Protein AF-A0AAD9YAG1-F1 (afdb_monomer)

Solvent-accessible surface area (backbone atoms only — not comparable to full-atom values): 11903 Å² total; per-residue (Å²): 134,85,84,79,84,87,82,84,80,94,73,81,83,74,78,82,71,72,84,86,71,61,66,68,68,73,43,40,69,54,50,68,68,77,61,94,70,57,70,71,56,52,52,53,50,52,51,53,53,48,44,61,72,63,63,56,81,76,83,70,41,70,54,87,50,92,88,48,88,61,79,72,52,92,73,51,74,68,58,49,50,52,50,50,63,73,32,42,67,51,52,53,50,50,65,58,45,52,61,52,49,54,54,48,56,66,68,66,74,62,54,70,38,56,42,46,73,46,58,50,46,58,50,48,52,54,53,52,52,65,66,67,51,83,73,81,76,48,79,63,56,56,49,52,43,42,72,74,70,46,79,86,75,79,82,75,85,67,93,69,83,81,74,66,55,90,84,38,73,65,36,53,51,54,52,50,52,56,55,55,66,72,62,81,121

Organism: Colletotrichum kahawae (NCBI:txid34407)

Foldseek 3Di:
DDDDDPDDDDDDDPPPDQPPDALCVVCVVLLVPPDPDDLVVLLVSLLVVLCVLLVQDDPPQVDPDPNDPDDRDPQDPVNVVVSCVVCVVSVVVSVVVSVVLSVVCVVVVDRSSCCVVPVSVVVSVVVVVVVPPDDPDDPVNQVVCVVVVHHDDDPPPPVDDDPDDVPDPVVVVVVVVVVVVVPPD

pLDDT: mean 71.92, std 19.22, range [26.75, 95.88]

Mean predicted aligned error: 16.82 Å

Sequence (185 aa):
MLCRSISGLASRHHQWRPRPDRFSKLVAPVLDGHWDVPEDFKLIAARMATFESLSIHHTCCECRGTVCPGEPRDIGDEDIEEFLEEDSRAIEILHELLPEFEAKLAEMSCSFAEFMETYWKDRMVQVLEELNEPQPMTAHNLREIRHLGVNLQVEDNNDDETEPEYGSLEYYMAELDQIMEEVDV

Nearest PDB structures (foldseek):
  3o0g-assembly2_E  TM=3.106E-01  e=8.939E+00  Homo sapiens
  7yj2-assembly1_D  TM=3.124E-01  e=8.939E+00  Homo sapiens

Structure (mmCIF, N/CA/C/O backbone):
data_AF-A0AAD9YAG1-F1
#
_entry.id   AF-A0AAD9YAG1-F1
#
loop_
_atom_site.group_PDB
_atom_site.id
_atom_site.type_symbol
_atom_site.label_atom_id
_atom_site.label_alt_id
_atom_site.label_comp_id
_atom_site.label_asym_id
_atom_site.label_entity_id
_atom_site.label_seq_id
_atom_site.pdbx_PDB_ins_code
_atom_site.Cartn_x
_atom_site.Cartn_y
_atom_site.Cartn_z
_atom_site.occupancy
_atom_site.B_iso_or_equiv
_atom_site.auth_seq_id
_atom_site.auth_comp_id
_atom_site.auth_asym_id
_atom_site.auth_atom_id
_atom_site.pdbx_PDB_model_num
ATOM 1 N N . MET A 1 1 ? 31.282 -11.087 -11.672 1.00 3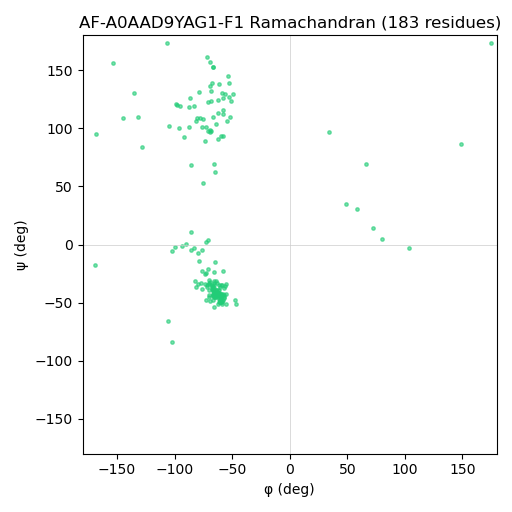3.59 1 MET A N 1
ATOM 2 C CA . MET A 1 1 ? 31.676 -11.316 -10.264 1.00 33.59 1 MET A CA 1
ATOM 3 C C . MET A 1 1 ? 30.451 -11.833 -9.532 1.00 33.59 1 MET A C 1
ATOM 5 O O . MET A 1 1 ? 29.364 -11.361 -9.811 1.00 33.59 1 MET A O 1
ATOM 9 N N . LEU A 1 2 ? 30.629 -12.887 -8.739 1.00 33.44 2 LEU A N 1
ATOM 10 C CA . LEU A 1 2 ? 29.586 -13.784 -8.233 1.00 33.44 2 LEU A CA 1
ATOM 11 C C . LEU A 1 2 ? 28.682 -13.127 -7.172 1.00 33.44 2 LEU A C 1
ATOM 13 O O . LEU A 1 2 ? 29.186 -12.733 -6.121 1.00 33.44 2 LEU A O 1
ATOM 17 N N . CYS A 1 3 ? 27.366 -13.098 -7.411 1.00 26.75 3 CYS A N 1
ATOM 18 C CA . CYS A 1 3 ? 26.362 -12.890 -6.364 1.00 26.75 3 CYS A CA 1
ATOM 19 C C . CYS A 1 3 ? 26.341 -14.109 -5.437 1.00 26.75 3 CYS A C 1
ATOM 21 O O . CYS A 1 3 ? 26.183 -15.248 -5.882 1.00 26.75 3 CYS A O 1
ATOM 23 N N . ARG A 1 4 ? 26.554 -13.873 -4.142 1.00 30.03 4 ARG A N 1
ATOM 24 C CA . ARG A 1 4 ? 26.512 -14.912 -3.114 1.00 30.03 4 ARG A CA 1
ATOM 25 C C . ARG A 1 4 ? 25.064 -15.142 -2.696 1.00 30.03 4 ARG A C 1
ATOM 27 O O . ARG A 1 4 ? 24.418 -14.239 -2.184 1.00 30.03 4 ARG A O 1
ATOM 34 N N . SER A 1 5 ? 24.610 -16.373 -2.903 1.00 31.02 5 SER A N 1
ATOM 35 C CA . SER A 1 5 ? 23.363 -16.922 -2.375 1.00 31.02 5 SER A CA 1
ATOM 36 C C . SER A 1 5 ? 23.365 -16.842 -0.848 1.00 31.02 5 SER A C 1
ATOM 38 O O . SER A 1 5 ? 24.189 -17.494 -0.203 1.00 31.02 5 SER A O 1
ATOM 40 N N . ILE A 1 6 ? 22.455 -16.058 -0.269 1.00 36.41 6 ILE A N 1
ATOM 41 C CA . ILE A 1 6 ? 22.104 -16.173 1.148 1.00 36.41 6 ILE A CA 1
ATOM 42 C C . ILE A 1 6 ? 20.922 -17.133 1.211 1.00 36.41 6 ILE A C 1
ATOM 44 O O . ILE A 1 6 ? 19.769 -16.767 1.022 1.00 36.41 6 ILE A O 1
ATOM 48 N N . SER A 1 7 ? 21.251 -18.404 1.407 1.00 35.00 7 SER A N 1
ATOM 49 C CA . SER A 1 7 ? 20.292 -19.459 1.703 1.00 35.00 7 SER A CA 1
ATOM 50 C C . SER A 1 7 ? 20.229 -19.625 3.214 1.00 35.00 7 SER A C 1
ATOM 52 O O . SER A 1 7 ? 21.232 -19.988 3.827 1.00 35.00 7 SER A O 1
ATOM 54 N N . GLY A 1 8 ? 19.058 -19.402 3.803 1.00 34.22 8 GLY A N 1
ATOM 55 C CA . GLY A 1 8 ? 18.792 -19.844 5.167 1.00 34.22 8 GLY A CA 1
ATOM 56 C C . GLY A 1 8 ? 17.841 -18.942 5.928 1.00 34.22 8 GLY A C 1
ATOM 57 O O . GLY A 1 8 ? 18.299 -18.097 6.680 1.00 34.22 8 GLY A O 1
ATOM 58 N N . LEU A 1 9 ? 16.540 -19.186 5.773 1.00 32.53 9 LEU A N 1
ATOM 59 C CA . LEU A 1 9 ? 15.552 -19.143 6.855 1.00 32.53 9 LEU A CA 1
ATOM 60 C C . LEU A 1 9 ? 14.259 -19.770 6.329 1.00 32.53 9 LEU A C 1
ATOM 62 O O . LEU A 1 9 ? 13.456 -19.150 5.643 1.00 32.53 9 LEU A O 1
ATOM 66 N N . ALA A 1 10 ? 14.106 -21.061 6.613 1.00 40.59 10 ALA A N 1
ATOM 67 C CA . ALA A 1 10 ? 12.832 -21.742 6.500 1.00 40.59 10 ALA A CA 1
ATOM 68 C C . ALA A 1 10 ? 11.999 -21.369 7.731 1.00 40.59 10 ALA A C 1
ATOM 70 O O . ALA A 1 10 ? 12.304 -21.827 8.830 1.00 40.59 10 ALA A O 1
ATOM 71 N N . SER A 1 11 ? 10.958 -20.558 7.546 1.00 33.28 11 SER A N 1
ATOM 72 C CA . SER A 1 11 ? 9.906 -20.365 8.544 1.00 33.28 11 SER A CA 1
ATOM 73 C C . SER A 1 11 ? 8.562 -20.164 7.851 1.00 33.28 11 SER A C 1
ATOM 75 O O . SER A 1 11 ? 8.329 -19.164 7.190 1.00 33.28 11 SER A O 1
ATOM 77 N N . ARG A 1 12 ? 7.725 -21.198 7.993 1.00 33.91 12 ARG A N 1
ATOM 78 C CA . ARG A 1 12 ? 6.253 -21.233 7.950 1.00 33.91 12 ARG A CA 1
ATOM 79 C C . ARG A 1 12 ? 5.587 -20.246 6.982 1.00 33.91 12 ARG A C 1
ATOM 81 O O . ARG A 1 12 ? 5.277 -19.116 7.326 1.00 33.91 12 ARG A O 1
ATOM 88 N N . HIS A 1 13 ? 5.268 -20.760 5.796 1.00 35.81 13 HIS A N 1
ATOM 89 C CA . HIS A 1 13 ? 4.363 -20.137 4.837 1.00 35.81 13 HIS A CA 1
ATOM 90 C C . HIS A 1 13 ? 2.971 -19.905 5.453 1.00 35.81 13 HIS A C 1
ATOM 92 O O . HIS A 1 13 ? 2.099 -20.769 5.358 1.00 35.81 13 HIS A O 1
ATOM 98 N N . HIS A 1 14 ? 2.725 -18.719 6.010 1.00 36.12 14 HIS A N 1
ATOM 99 C CA . HIS A 1 14 ? 1.405 -18.123 5.861 1.00 36.12 14 HIS A CA 1
ATOM 100 C C . HIS A 1 14 ? 1.268 -17.799 4.378 1.00 36.12 14 HIS A C 1
ATOM 102 O O . HIS A 1 14 ? 2.011 -16.997 3.818 1.00 36.12 14 HIS A O 1
ATOM 108 N N . GLN A 1 15 ? 0.398 -18.549 3.705 1.00 39.22 15 GLN A N 1
ATOM 109 C CA . GLN A 1 15 ? 0.086 -18.356 2.301 1.00 39.22 15 GLN A CA 1
ATOM 110 C C . GLN A 1 15 ? -0.520 -16.959 2.150 1.00 39.22 15 GLN A C 1
ATOM 112 O O . GLN A 1 15 ? -1.731 -16.800 2.286 1.00 39.22 15 GLN A O 1
ATOM 117 N N . TRP A 1 16 ? 0.323 -15.955 1.892 1.00 39.56 16 TRP A N 1
ATOM 118 C CA . TRP A 1 16 ? -0.120 -14.650 1.431 1.00 39.56 16 TRP A CA 1
ATOM 119 C C . TRP A 1 16 ? -0.974 -14.897 0.190 1.00 39.56 16 TRP A C 1
ATOM 121 O O . TRP A 1 16 ? -0.481 -15.328 -0.857 1.00 39.56 16 TRP A O 1
ATOM 131 N N . ARG A 1 17 ? -2.288 -14.742 0.348 1.00 39.28 17 ARG A N 1
ATOM 132 C CA . ARG A 1 17 ? -3.222 -14.704 -0.765 1.00 39.28 17 ARG A CA 1
ATOM 133 C C . ARG A 1 17 ? -3.433 -13.225 -1.054 1.00 39.28 17 ARG A C 1
ATOM 135 O O . ARG A 1 17 ? -4.207 -12.606 -0.324 1.00 39.28 17 ARG A O 1
ATOM 142 N N . PRO A 1 18 ? -2.778 -12.647 -2.081 1.00 45.25 18 PRO A N 1
ATOM 143 C CA . PRO A 1 18 ? -3.244 -11.362 -2.581 1.00 45.25 18 PRO A CA 1
ATOM 144 C C . PRO A 1 18 ? -4.726 -11.534 -2.882 1.00 45.25 18 PRO A C 1
ATOM 146 O O . PRO A 1 18 ? -5.097 -12.588 -3.409 1.00 45.25 18 PRO A O 1
ATOM 149 N N . ARG A 1 19 ? -5.575 -10.546 -2.567 1.00 41.25 19 ARG A N 1
ATOM 150 C CA . ARG A 1 19 ? -6.935 -10.540 -3.118 1.00 41.25 19 ARG A CA 1
ATOM 151 C C . ARG A 1 19 ? -6.794 -10.698 -4.637 1.00 41.25 19 ARG A C 1
ATOM 153 O O . ARG A 1 19 ? -6.277 -9.791 -5.293 1.00 41.25 19 ARG A O 1
ATOM 160 N N . PRO A 1 20 ? -7.171 -11.851 -5.210 1.00 44.03 20 PRO A N 1
ATOM 161 C CA . PRO A 1 20 ? -6.877 -12.111 -6.597 1.00 44.03 20 PRO A CA 1
ATOM 162 C C . PRO A 1 20 ? -8.034 -11.526 -7.390 1.00 44.03 20 PRO A C 1
ATOM 164 O O . PRO A 1 20 ? -9.083 -12.153 -7.439 1.00 44.03 20 PRO A O 1
ATOM 167 N N . ASP A 1 21 ? -7.869 -10.338 -7.982 1.00 51.69 21 ASP A N 1
ATOM 168 C CA . ASP A 1 21 ? -8.461 -10.139 -9.316 1.00 51.69 21 ASP A CA 1
ATOM 169 C C . ASP A 1 21 ? -8.065 -8.873 -10.090 1.00 51.69 21 ASP A C 1
ATOM 171 O O . ASP A 1 21 ? -8.300 -8.834 -11.297 1.00 51.69 21 ASP A O 1
ATOM 175 N N . ARG A 1 22 ? -7.502 -7.826 -9.464 1.00 49.59 22 ARG A N 1
ATOM 176 C CA . ARG A 1 22 ? -7.388 -6.509 -10.133 1.00 49.59 22 ARG A CA 1
ATOM 177 C C . ARG A 1 22 ? -5.969 -6.166 -10.585 1.00 49.59 22 ARG A C 1
ATOM 179 O O . ARG A 1 22 ? -5.708 -6.202 -11.787 1.00 49.59 22 ARG A O 1
ATOM 186 N N . PHE A 1 23 ? -5.029 -5.970 -9.662 1.00 48.72 23 PHE A N 1
ATOM 187 C CA . PHE A 1 23 ? -3.629 -5.701 -10.006 1.00 48.72 23 PHE A CA 1
ATOM 188 C C . PHE A 1 23 ? -2.949 -6.850 -10.766 1.00 48.72 23 PHE A C 1
ATOM 190 O O . PHE A 1 23 ? -2.294 -6.624 -11.782 1.00 48.72 23 PHE A O 1
ATOM 197 N N . SER A 1 24 ? -3.174 -8.100 -10.339 1.00 50.28 24 SER A N 1
ATOM 198 C CA . SER A 1 24 ? -2.564 -9.295 -10.949 1.00 50.28 24 SER A CA 1
ATOM 199 C C . SER A 1 24 ? -2.830 -9.399 -12.456 1.00 50.28 24 SER A C 1
ATOM 201 O O . SER A 1 24 ? -1.941 -9.809 -13.192 1.00 50.28 24 SER A O 1
ATOM 203 N N . LYS A 1 25 ? -3.999 -8.959 -12.945 1.00 50.75 25 LYS A N 1
ATOM 204 C CA . LYS A 1 25 ? -4.306 -8.932 -14.386 1.00 50.75 25 LYS A CA 1
ATOM 205 C C . LYS A 1 25 ? -3.628 -7.776 -15.122 1.00 50.7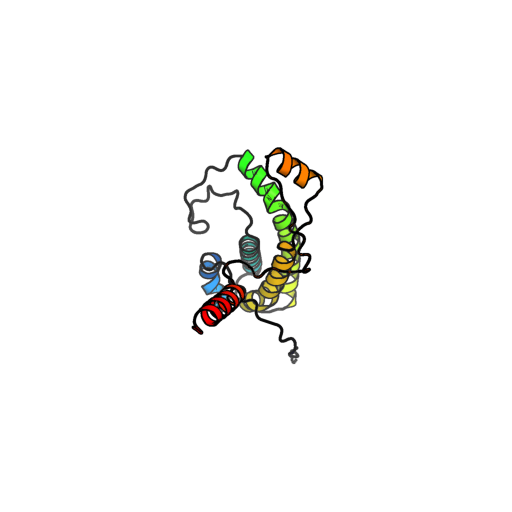5 25 LYS A C 1
ATOM 207 O O . LYS A 1 25 ? -3.284 -7.926 -16.291 1.00 50.75 25 LYS A O 1
ATOM 212 N N . LEU A 1 26 ? -3.459 -6.634 -14.458 1.00 50.72 26 LEU A N 1
ATOM 213 C CA . LEU A 1 26 ? -2.938 -5.407 -15.061 1.00 50.72 26 LEU A CA 1
ATOM 214 C C . LEU A 1 26 ? -1.410 -5.431 -15.184 1.00 50.72 26 LEU A C 1
ATOM 216 O O . LEU A 1 26 ? -0.869 -4.941 -16.173 1.00 50.72 26 LEU A O 1
ATOM 220 N N . VAL A 1 27 ? -0.724 -6.059 -14.224 1.00 55.59 27 VAL A N 1
ATOM 221 C CA . VAL A 1 27 ? 0.735 -6.218 -14.262 1.00 55.59 27 VAL A CA 1
ATOM 222 C C . VAL A 1 27 ? 1.210 -7.600 -14.694 1.00 55.59 27 VAL A C 1
ATOM 224 O O . VAL A 1 27 ? 2.405 -7.744 -14.910 1.00 55.59 27 VAL A O 1
ATOM 227 N N . ALA A 1 28 ? 0.339 -8.597 -14.896 1.00 58.28 28 ALA A N 1
ATOM 228 C CA . ALA A 1 28 ? 0.752 -9.916 -15.404 1.00 58.28 28 ALA A CA 1
ATOM 229 C C . ALA A 1 28 ? 1.684 -9.833 -16.635 1.00 58.28 28 ALA A C 1
ATOM 231 O O . ALA A 1 28 ? 2.772 -10.398 -16.577 1.00 58.28 28 ALA A O 1
ATOM 232 N N . PRO A 1 29 ? 1.384 -9.035 -17.682 1.00 55.78 29 PRO A N 1
ATOM 233 C CA . PRO A 1 29 ? 2.280 -8.911 -18.838 1.00 55.78 29 PRO A CA 1
ATOM 234 C C . PRO A 1 29 ? 3.631 -8.243 -18.523 1.00 55.78 29 PRO A C 1
ATOM 236 O O . PRO A 1 29 ? 4.603 -8.425 -19.254 1.00 55.78 29 PRO A O 1
ATOM 239 N N . VAL A 1 30 ? 3.682 -7.434 -17.460 1.00 55.81 30 VAL A N 1
ATOM 240 C CA . VAL A 1 30 ? 4.891 -6.765 -16.958 1.00 55.81 30 VAL A CA 1
ATOM 241 C C . VAL A 1 30 ? 5.723 -7.725 -16.097 1.00 55.81 30 VAL A C 1
ATOM 243 O O . VAL A 1 30 ? 6.952 -7.710 -16.167 1.00 55.81 30 VAL A O 1
ATOM 246 N N . LEU A 1 31 ? 5.062 -8.586 -15.321 1.00 57.06 31 LEU A N 1
ATOM 247 C CA . LEU A 1 31 ? 5.684 -9.627 -14.503 1.00 57.06 31 LEU A CA 1
ATOM 248 C C . LEU A 1 31 ? 6.209 -10.800 -15.350 1.00 57.06 31 LEU A C 1
ATOM 250 O O . LEU A 1 31 ? 7.194 -11.425 -14.971 1.00 57.06 31 LEU A O 1
ATOM 254 N N . ASP A 1 32 ? 5.638 -11.030 -16.537 1.00 58.97 32 ASP A N 1
ATOM 255 C CA . ASP A 1 32 ? 6.085 -12.048 -17.503 1.00 58.97 32 ASP A CA 1
ATOM 256 C C . ASP A 1 32 ? 7.428 -11.705 -18.200 1.00 58.97 32 ASP A C 1
ATOM 258 O O . ASP A 1 32 ? 7.893 -12.436 -19.077 1.00 58.97 32 ASP A O 1
ATOM 262 N N . GLY A 1 33 ? 8.085 -10.602 -17.813 1.00 55.03 33 GLY A N 1
ATOM 263 C CA . GLY A 1 33 ? 9.493 -10.328 -18.133 1.00 55.03 33 GLY A CA 1
ATOM 264 C C . GLY A 1 33 ? 9.789 -9.950 -19.588 1.00 55.03 33 GLY A C 1
ATOM 265 O O . GLY A 1 33 ? 10.948 -9.971 -19.998 1.00 55.03 33 GLY A O 1
ATOM 266 N N . HIS A 1 34 ? 8.772 -9.614 -20.389 1.00 55.00 34 HIS A N 1
ATOM 267 C CA . HIS A 1 34 ? 8.943 -9.399 -21.832 1.00 55.00 34 HIS A CA 1
ATOM 268 C C . HIS A 1 34 ? 9.188 -7.940 -22.255 1.00 55.00 34 HIS A C 1
ATOM 270 O O . HIS A 1 34 ? 9.386 -7.677 -23.440 1.00 55.00 34 HIS A O 1
ATOM 276 N N . TRP A 1 35 ? 9.198 -6.989 -21.315 1.00 54.59 35 TRP A N 1
ATOM 277 C CA . TRP A 1 35 ? 9.351 -5.564 -21.618 1.00 54.59 35 TRP A CA 1
ATOM 278 C C . TRP A 1 35 ? 10.348 -4.884 -20.679 1.00 54.59 35 TRP A C 1
ATOM 280 O O . TRP A 1 35 ? 10.218 -4.970 -19.459 1.00 54.59 35 TRP A O 1
ATOM 290 N N . ASP A 1 36 ? 11.301 -4.147 -21.257 1.00 65.00 36 ASP A N 1
ATOM 291 C CA . ASP A 1 36 ? 12.047 -3.117 -20.533 1.00 65.00 36 ASP A CA 1
ATOM 292 C C . ASP A 1 36 ? 11.088 -1.964 -20.231 1.00 65.00 36 ASP A C 1
ATOM 294 O O . ASP A 1 36 ? 10.775 -1.120 -21.073 1.00 65.00 36 ASP A O 1
ATOM 298 N N . VAL A 1 37 ? 10.553 -1.985 -19.018 1.00 67.69 37 VAL A N 1
ATOM 299 C CA . VAL A 1 37 ? 9.617 -0.983 -18.524 1.00 67.69 37 VAL A CA 1
ATOM 300 C C . VAL A 1 37 ? 10.392 0.273 -18.098 1.00 67.69 37 VAL A C 1
ATOM 302 O O . VAL A 1 37 ? 11.358 0.136 -17.339 1.00 67.69 37 VAL A O 1
ATOM 305 N N . PRO A 1 38 ? 9.991 1.488 -18.531 1.00 80.19 38 PRO A N 1
ATOM 306 C CA . PRO A 1 38 ? 10.596 2.735 -18.060 1.00 80.19 38 PRO A CA 1
ATOM 307 C C . PRO A 1 38 ? 10.590 2.839 -16.529 1.00 80.19 38 PRO A C 1
ATOM 309 O O . PRO A 1 38 ? 9.632 2.403 -15.891 1.00 80.19 38 PRO A O 1
ATOM 312 N N . GLU A 1 39 ? 11.625 3.436 -15.933 1.00 78.44 39 GLU A N 1
ATOM 313 C CA . GLU A 1 39 ? 11.750 3.555 -14.468 1.00 78.44 39 GLU A CA 1
ATOM 314 C C . GLU A 1 39 ? 10.533 4.233 -13.824 1.00 78.44 39 GLU A C 1
ATOM 316 O O . GLU A 1 39 ? 9.979 3.700 -12.862 1.00 78.44 39 GLU A O 1
ATOM 321 N N . ASP A 1 40 ? 10.027 5.309 -14.431 1.00 80.94 40 ASP A N 1
ATOM 322 C CA . ASP A 1 40 ? 8.816 6.001 -13.970 1.00 80.94 40 ASP A CA 1
ATOM 323 C C . ASP A 1 40 ? 7.603 5.065 -13.899 1.00 80.94 40 ASP A C 1
ATOM 325 O O . ASP A 1 40 ? 6.797 5.130 -12.971 1.00 80.94 40 ASP A O 1
ATOM 329 N N . PHE A 1 41 ? 7.477 4.141 -14.855 1.00 83.12 41 PHE A N 1
ATOM 330 C CA . PHE A 1 41 ? 6.378 3.182 -14.859 1.00 83.12 41 PHE A CA 1
ATOM 331 C C . PHE A 1 41 ? 6.546 2.128 -13.760 1.00 83.12 41 PHE A C 1
ATOM 333 O O . PHE A 1 41 ? 5.550 1.722 -13.164 1.00 83.12 41 PHE A O 1
ATOM 340 N N . LYS A 1 42 ? 7.779 1.711 -13.440 1.00 84.25 42 LYS A N 1
ATOM 341 C CA . LYS A 1 42 ? 8.044 0.791 -12.318 1.00 84.25 42 LYS A CA 1
ATOM 342 C C . LYS A 1 42 ? 7.577 1.398 -10.995 1.00 84.25 42 LYS A C 1
ATOM 344 O O . LYS A 1 42 ? 6.900 0.726 -10.223 1.00 84.25 42 LYS A O 1
ATOM 349 N N . LEU A 1 43 ? 7.876 2.678 -10.766 1.00 86.31 43 LEU A N 1
ATOM 350 C CA . LEU A 1 43 ? 7.445 3.392 -9.562 1.00 86.31 43 LEU A CA 1
ATOM 351 C C . LEU A 1 43 ? 5.928 3.569 -9.507 1.00 86.31 43 LEU A C 1
ATOM 353 O O . LEU A 1 43 ? 5.322 3.325 -8.466 1.00 86.31 43 LEU A O 1
ATOM 357 N N . ILE A 1 44 ? 5.297 3.930 -10.629 1.00 86.31 44 ILE A N 1
ATOM 358 C CA . ILE A 1 44 ? 3.832 4.016 -10.715 1.00 86.31 44 ILE A CA 1
ATOM 359 C C . ILE A 1 44 ? 3.197 2.655 -10.404 1.00 86.31 44 ILE A C 1
ATOM 361 O O . ILE A 1 44 ? 2.257 2.582 -9.615 1.00 86.31 44 ILE A O 1
ATOM 365 N N . ALA A 1 45 ? 3.724 1.572 -10.976 1.00 84.50 45 ALA A N 1
ATOM 366 C CA . ALA A 1 45 ? 3.216 0.227 -10.745 1.00 84.50 45 ALA A CA 1
ATOM 367 C C . ALA A 1 45 ? 3.399 -0.214 -9.285 1.00 84.50 45 ALA A C 1
ATOM 369 O O . ALA A 1 45 ? 2.446 -0.712 -8.691 1.00 84.50 45 ALA A O 1
ATOM 370 N N . ALA A 1 46 ? 4.570 0.019 -8.682 1.00 88.81 46 ALA A N 1
ATOM 371 C CA . ALA A 1 46 ? 4.815 -0.271 -7.268 1.00 88.81 46 ALA A CA 1
ATOM 372 C C . ALA A 1 46 ? 3.883 0.537 -6.353 1.00 88.81 46 ALA A C 1
ATOM 374 O O . ALA A 1 46 ? 3.315 -0.011 -5.408 1.00 88.81 46 ALA A O 1
ATOM 375 N N . ARG A 1 47 ? 3.656 1.819 -6.661 1.00 90.94 47 ARG A N 1
ATOM 376 C CA . ARG A 1 47 ? 2.725 2.678 -5.919 1.00 90.94 47 ARG A CA 1
ATOM 377 C C . ARG A 1 47 ? 1.302 2.143 -5.954 1.00 90.94 47 ARG A C 1
ATOM 379 O O . ARG A 1 47 ? 0.684 2.024 -4.903 1.00 90.94 47 ARG A O 1
ATOM 386 N N . MET A 1 48 ? 0.810 1.785 -7.138 1.00 85.38 48 MET A N 1
ATOM 387 C CA . MET A 1 48 ? -0.527 1.210 -7.296 1.00 85.38 48 MET A CA 1
ATOM 388 C C . MET A 1 48 ? -0.652 -0.137 -6.576 1.00 85.38 48 MET A C 1
ATOM 390 O O . MET A 1 48 ? -1.616 -0.343 -5.847 1.00 85.38 48 MET A O 1
ATOM 394 N N . ALA A 1 49 ? 0.349 -1.016 -6.704 1.00 87.62 49 ALA A N 1
ATOM 395 C CA . ALA A 1 49 ? 0.378 -2.302 -6.003 1.00 87.62 49 ALA A CA 1
ATOM 396 C C . ALA A 1 49 ? 0.270 -2.123 -4.486 1.00 87.62 49 ALA A C 1
ATOM 398 O O . ALA A 1 49 ? -0.477 -2.830 -3.812 1.00 87.62 49 ALA A O 1
ATOM 399 N N . THR A 1 50 ? 1.040 -1.172 -3.956 1.00 91.38 50 THR A N 1
ATOM 400 C CA . THR A 1 50 ? 1.141 -0.897 -2.520 1.00 91.38 50 THR A CA 1
ATOM 401 C C . THR A 1 50 ? -0.152 -0.287 -2.002 1.00 91.38 50 THR A C 1
ATOM 403 O O . THR A 1 50 ? -0.677 -0.756 -1.000 1.00 91.38 50 THR A O 1
ATOM 406 N N . PHE A 1 51 ? -0.710 0.684 -2.730 1.00 89.81 51 PHE A N 1
ATOM 407 C CA . PHE A 1 51 ? -2.005 1.288 -2.428 1.00 89.81 51 PHE A CA 1
ATOM 408 C C . PHE A 1 51 ? -3.116 0.232 -2.335 1.00 89.81 51 PHE A C 1
ATOM 410 O O . PHE A 1 51 ? -3.818 0.161 -1.330 1.00 89.81 51 PHE A O 1
ATOM 417 N N . GLU A 1 52 ? -3.230 -0.636 -3.347 1.00 86.06 52 GLU A N 1
ATOM 418 C CA . GLU A 1 52 ? -4.220 -1.721 -3.347 1.00 86.06 52 GLU A CA 1
ATOM 419 C C . GLU A 1 52 ? -3.983 -2.715 -2.202 1.00 86.06 52 GLU A C 1
ATOM 421 O O . GLU A 1 52 ? -4.934 -3.188 -1.582 1.00 86.06 52 GLU A O 1
ATOM 426 N N . SER A 1 53 ? -2.722 -3.031 -1.901 1.00 89.00 53 SER A N 1
ATOM 427 C CA . SER A 1 53 ? -2.379 -3.996 -0.848 1.00 89.00 53 SER A CA 1
ATOM 428 C C . SER A 1 53 ? -2.679 -3.467 0.553 1.00 89.00 53 SER A C 1
ATOM 430 O O . SER A 1 53 ? -3.094 -4.240 1.412 1.00 89.00 53 SER A O 1
ATOM 432 N N . LEU A 1 54 ? -2.523 -2.159 0.766 1.00 90.94 54 LEU A N 1
ATOM 433 C CA . LEU A 1 54 ? -2.899 -1.469 2.001 1.00 90.94 54 LEU A CA 1
ATOM 434 C C . LEU A 1 54 ? -4.417 -1.253 2.129 1.00 90.94 54 LEU A C 1
ATOM 436 O O . LEU A 1 54 ? -4.871 -0.810 3.175 1.00 90.94 54 LEU A O 1
ATOM 440 N N . SER A 1 55 ? -5.202 -1.608 1.103 1.00 88.38 55 SER A N 1
ATOM 441 C CA . SER A 1 55 ? -6.668 -1.478 1.075 1.00 88.38 55 SER A CA 1
ATOM 442 C C . SER A 1 55 ? -7.193 -0.049 1.283 1.00 88.38 55 SER A C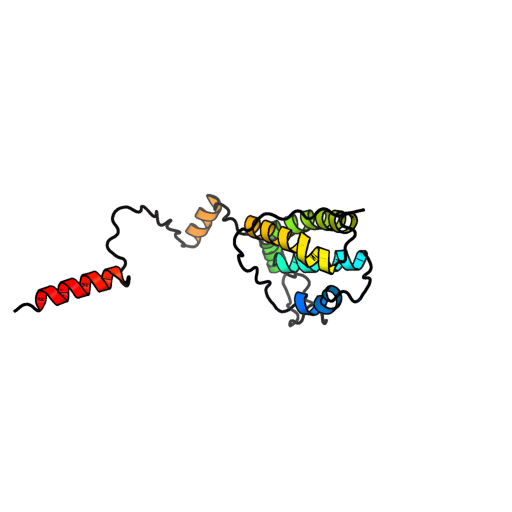 1
ATOM 444 O O . SER A 1 55 ? -8.302 0.115 1.776 1.00 88.38 55 SER A O 1
ATOM 446 N N . ILE A 1 56 ? -6.426 0.962 0.861 1.00 88.81 56 ILE A N 1
ATOM 447 C CA . ILE A 1 56 ? -6.820 2.377 0.947 1.00 88.81 56 ILE A CA 1
ATOM 448 C C . ILE A 1 56 ? -8.004 2.647 0.003 1.00 88.81 56 ILE A C 1
ATOM 450 O O . ILE A 1 56 ? -8.038 2.171 -1.140 1.00 88.81 56 ILE A O 1
ATOM 454 N N . HIS A 1 57 ? -8.975 3.431 0.460 1.00 85.50 57 HIS A N 1
ATOM 455 C CA . HIS A 1 57 ? -10.155 3.804 -0.300 1.00 85.50 57 HIS A CA 1
ATOM 456 C C . HIS A 1 57 ? -9.814 4.751 -1.454 1.00 85.50 57 HIS A C 1
ATOM 458 O O . HIS A 1 57 ? -9.082 5.735 -1.336 1.00 85.50 57 HIS A O 1
ATOM 464 N N . HIS A 1 58 ? -10.413 4.484 -2.614 1.00 79.44 58 HIS A N 1
ATOM 465 C CA . HIS A 1 58 ? -10.380 5.422 -3.729 1.00 79.44 58 HIS A CA 1
ATOM 466 C C . HIS A 1 58 ? -11.447 6.500 -3.539 1.00 79.44 58 HIS A C 1
ATOM 468 O O . HIS A 1 58 ? -12.624 6.261 -3.805 1.00 79.44 58 HIS A O 1
ATOM 474 N N . THR A 1 59 ? -11.021 7.711 -3.193 1.00 74.00 59 THR A N 1
ATOM 475 C CA . THR A 1 59 ? -11.891 8.899 -3.130 1.00 74.00 59 THR A CA 1
ATOM 476 C C . THR A 1 59 ? -12.178 9.500 -4.513 1.00 74.00 59 THR A C 1
ATOM 478 O O . THR A 1 59 ? -13.100 10.285 -4.683 1.00 74.00 59 THR A O 1
ATOM 481 N N . CYS A 1 60 ? -11.423 9.105 -5.545 1.00 67.38 60 CYS A N 1
ATOM 482 C CA . CYS A 1 60 ? -11.496 9.665 -6.898 1.00 67.38 60 CYS A CA 1
ATOM 483 C C . CYS A 1 60 ? -12.562 9.039 -7.820 1.00 67.38 60 CYS A C 1
ATOM 485 O O . CYS A 1 60 ? -12.521 9.268 -9.032 1.00 67.38 60 CYS A O 1
ATOM 487 N N . CYS A 1 61 ? -13.487 8.218 -7.311 1.00 57.91 61 CYS A N 1
ATOM 488 C CA . CYS A 1 61 ? -14.364 7.374 -8.136 1.00 57.91 61 CYS A CA 1
ATOM 489 C C . CYS A 1 61 ? -15.529 8.102 -8.852 1.00 57.91 61 CYS A C 1
ATOM 491 O O . CYS A 1 61 ? -16.656 7.615 -8.869 1.00 57.91 61 CYS A O 1
ATOM 493 N N . GLU A 1 62 ? -15.208 9.163 -9.599 1.00 51.62 62 GLU A N 1
ATOM 494 C CA . GLU A 1 62 ? -15.846 9.503 -10.883 1.00 51.62 62 GLU A CA 1
ATOM 495 C C . GLU A 1 62 ? -15.119 8.863 -12.093 1.00 51.62 62 GLU A C 1
ATOM 497 O O . GLU A 1 62 ? -15.499 9.083 -13.247 1.00 51.62 62 GLU A O 1
ATOM 502 N N . CYS A 1 63 ? -14.045 8.087 -11.879 1.00 46.03 63 CYS A N 1
ATOM 503 C CA . CYS A 1 63 ? -13.204 7.548 -12.954 1.00 46.03 63 CYS A CA 1
ATOM 504 C C . CYS A 1 63 ? -13.968 6.647 -13.950 1.00 46.03 63 CYS A C 1
ATOM 506 O O . CYS A 1 63 ? -14.041 5.430 -13.797 1.00 46.03 63 CYS A O 1
ATOM 508 N N . ARG A 1 64 ? -14.453 7.226 -15.057 1.00 43.38 64 ARG A N 1
ATOM 509 C CA . ARG A 1 64 ? -14.861 6.487 -16.263 1.00 43.38 64 ARG A CA 1
ATOM 510 C C . ARG A 1 64 ? -13.622 5.888 -16.935 1.00 43.38 64 ARG A C 1
ATOM 512 O O . ARG A 1 64 ? -12.948 6.573 -17.700 1.00 43.38 64 ARG A O 1
ATOM 519 N N . GLY A 1 65 ? -13.321 4.613 -16.697 1.00 47.44 65 GLY A N 1
ATOM 520 C CA . GLY A 1 65 ? -12.228 3.945 -17.408 1.00 47.44 65 GLY A CA 1
ATOM 521 C C . GLY A 1 65 ? -11.912 2.528 -16.939 1.00 47.44 65 GLY A C 1
ATOM 522 O O . GLY A 1 65 ? -12.432 2.044 -15.942 1.00 47.44 65 GLY A O 1
ATOM 523 N N . THR A 1 66 ? -11.014 1.867 -17.672 1.00 49.75 66 THR A N 1
ATOM 524 C CA . THR A 1 66 ? -10.562 0.479 -17.452 1.00 49.75 66 THR A CA 1
ATOM 525 C C . THR A 1 66 ? -9.808 0.250 -16.139 1.00 49.75 66 THR A C 1
ATOM 527 O O . THR A 1 66 ? -9.628 -0.901 -15.754 1.00 49.75 66 THR A O 1
ATOM 530 N N . VAL A 1 67 ? -9.361 1.317 -15.468 1.00 50.72 67 VAL A N 1
ATOM 531 C CA . VAL A 1 67 ? -8.562 1.255 -14.229 1.00 50.72 67 VAL A CA 1
ATOM 532 C C . VAL A 1 67 ? -9.446 1.047 -12.992 1.00 50.72 67 VAL A C 1
ATOM 534 O O . VAL A 1 67 ? -9.045 0.341 -12.074 1.00 50.72 67 VAL A O 1
ATOM 537 N N . CYS A 1 68 ? -10.683 1.554 -13.010 1.00 52.59 68 CYS A N 1
ATOM 538 C CA . CYS A 1 68 ? -11.660 1.374 -11.935 1.00 52.59 68 CYS A CA 1
ATOM 539 C C . CYS A 1 68 ? -12.986 0.862 -12.521 1.00 52.59 68 CYS A C 1
ATOM 541 O O . CYS A 1 68 ? -13.879 1.659 -12.802 1.00 52.59 68 CYS A O 1
ATOM 543 N N . PRO A 1 69 ? -13.146 -0.457 -12.747 1.00 47.28 69 PRO A N 1
ATOM 544 C CA . PRO A 1 69 ? -14.418 -1.012 -13.193 1.00 47.28 69 PRO A CA 1
ATOM 545 C C . PRO A 1 69 ? -15.408 -1.011 -12.017 1.00 47.28 69 PRO A C 1
ATOM 547 O O . PRO A 1 69 ? -15.484 -1.962 -11.237 1.00 47.28 69 PRO A O 1
ATOM 550 N N . GLY A 1 70 ? -16.139 0.090 -11.872 1.00 52.09 70 GLY A N 1
ATOM 551 C CA . GLY A 1 70 ? -17.233 0.281 -10.924 1.00 52.09 70 GLY A CA 1
ATOM 552 C C . GLY A 1 70 ? -18.210 1.328 -11.454 1.00 52.09 70 GLY A C 1
ATOM 553 O O . GLY A 1 70 ? -17.844 2.147 -12.299 1.00 52.09 70 GLY A O 1
ATOM 554 N N . GLU A 1 71 ? -19.464 1.282 -11.002 1.00 55.69 71 GLU A N 1
ATOM 555 C CA . GLU A 1 71 ? -20.379 2.397 -11.250 1.00 55.69 71 GLU A CA 1
ATOM 556 C C . GLU A 1 71 ? -19.809 3.656 -10.578 1.00 55.69 71 GLU A C 1
ATOM 558 O O . GLU A 1 71 ? -19.284 3.540 -9.465 1.00 55.69 71 GLU A O 1
ATOM 563 N N . PRO A 1 72 ? -19.867 4.830 -11.237 1.00 57.28 72 PRO A N 1
ATOM 564 C CA . PRO A 1 72 ? -19.475 6.086 -10.613 1.00 57.28 72 PRO A CA 1
ATOM 565 C C . PRO A 1 72 ? -20.194 6.217 -9.273 1.00 57.28 72 PRO A C 1
ATOM 567 O O . PRO A 1 72 ? -21.423 6.122 -9.226 1.00 57.28 72 PRO A O 1
ATOM 570 N N . ARG A 1 73 ? -19.429 6.382 -8.196 1.00 60.78 73 ARG A N 1
ATOM 571 C CA . ARG A 1 73 ? -19.994 6.678 -6.885 1.00 60.78 73 ARG A CA 1
ATOM 572 C C . ARG A 1 73 ? -19.873 8.175 -6.696 1.00 60.78 73 ARG A C 1
ATOM 574 O O . ARG A 1 73 ? -18.771 8.708 -6.753 1.00 60.78 73 ARG A O 1
ATOM 581 N N . ASP A 1 74 ? -21.010 8.824 -6.506 1.00 69.38 74 ASP A N 1
ATOM 582 C CA . ASP A 1 74 ? -21.035 10.161 -5.931 1.00 69.38 74 ASP A CA 1
ATOM 583 C C . ASP A 1 74 ? -20.701 9.981 -4.446 1.00 69.38 74 ASP A C 1
ATOM 585 O O . ASP A 1 74 ? -21.510 9.433 -3.697 1.00 69.38 74 ASP A O 1
ATOM 589 N N . ILE A 1 75 ? -19.451 10.263 -4.077 1.00 69.94 75 ILE A N 1
ATOM 590 C CA . ILE A 1 75 ? -18.966 10.185 -2.695 1.00 69.94 75 ILE A CA 1
ATOM 591 C C . ILE A 1 75 ? -19.024 11.611 -2.154 1.00 69.94 75 ILE A C 1
ATOM 593 O O . ILE A 1 75 ? -18.397 12.502 -2.730 1.00 69.94 75 ILE A O 1
ATOM 597 N N . GLY A 1 76 ? -19.802 11.833 -1.093 1.00 78.06 76 GLY A N 1
ATOM 598 C CA . GLY A 1 76 ? -19.928 13.155 -0.485 1.00 78.06 76 GLY A CA 1
ATOM 599 C C . GLY A 1 76 ? -18.663 13.565 0.270 1.00 78.06 76 GLY A C 1
ATOM 600 O O . GLY A 1 76 ? -17.858 12.721 0.654 1.00 78.06 76 GLY A O 1
ATOM 601 N N . ASP A 1 77 ? -18.507 14.865 0.527 1.00 80.75 77 ASP A N 1
ATOM 602 C CA . ASP A 1 77 ? -17.347 15.396 1.259 1.00 80.75 77 ASP A CA 1
ATOM 603 C C . ASP A 1 77 ? -17.210 14.788 2.674 1.00 80.75 77 ASP A C 1
ATOM 605 O O . ASP A 1 77 ? -16.093 14.541 3.120 1.00 80.75 77 ASP A O 1
ATOM 609 N N . GLU A 1 78 ? -18.330 14.497 3.352 1.00 81.00 78 GLU A N 1
ATOM 610 C CA . GLU A 1 78 ? -18.348 13.851 4.680 1.00 81.00 78 GLU A CA 1
ATOM 611 C C . GLU A 1 78 ? -17.823 12.403 4.622 1.00 81.00 78 GLU A C 1
ATOM 613 O O . GLU A 1 78 ? -16.983 12.025 5.434 1.00 81.00 78 GLU A O 1
ATOM 618 N N . ASP A 1 79 ? -18.234 11.618 3.618 1.00 81.38 79 ASP A N 1
ATOM 619 C CA . ASP A 1 79 ? -17.745 10.243 3.423 1.00 81.38 79 ASP A CA 1
ATOM 620 C C . ASP A 1 79 ? -16.241 10.229 3.080 1.00 81.38 79 ASP A C 1
ATOM 622 O O . ASP A 1 79 ? -15.504 9.324 3.467 1.00 81.38 79 ASP A O 1
ATOM 626 N N . ILE A 1 80 ? -15.764 11.238 2.336 1.00 83.19 80 ILE A N 1
ATOM 627 C CA . ILE A 1 80 ? -14.335 11.395 2.029 1.00 83.19 80 ILE A CA 1
ATOM 628 C C . ILE A 1 80 ? -13.540 11.662 3.308 1.00 83.19 80 ILE A C 1
ATOM 630 O O . ILE A 1 80 ? -12.459 11.096 3.464 1.00 83.19 80 ILE A O 1
ATOM 634 N N . GLU A 1 81 ? -14.038 12.524 4.196 1.00 85.56 81 GLU A N 1
ATOM 635 C CA . GLU A 1 81 ? -13.382 12.817 5.473 1.00 85.56 81 GLU A CA 1
ATOM 636 C C . GLU A 1 81 ? -13.290 11.559 6.345 1.00 85.56 81 GLU A C 1
ATOM 638 O O . GLU A 1 81 ? -12.197 11.232 6.805 1.00 85.56 81 GLU A O 1
ATOM 643 N N . GLU A 1 82 ? -14.379 10.794 6.464 1.00 84.62 82 GLU A N 1
ATOM 644 C CA . GLU A 1 82 ? -14.397 9.520 7.196 1.00 84.62 82 GLU A CA 1
ATOM 645 C C . GLU A 1 82 ? -13.375 8.522 6.628 1.00 84.62 82 GLU A C 1
ATOM 647 O O . GLU A 1 82 ? -12.543 8.001 7.372 1.00 84.62 82 GLU A O 1
ATOM 652 N N . PHE A 1 83 ? -13.333 8.324 5.304 1.00 86.50 83 PHE A N 1
ATOM 653 C CA . PHE A 1 83 ? -12.327 7.449 4.689 1.00 86.50 83 PHE A CA 1
ATOM 654 C C . PHE A 1 83 ? -10.894 7.925 4.931 1.00 86.50 83 PHE A C 1
ATOM 656 O O . PHE A 1 83 ? -10.001 7.107 5.140 1.00 86.50 83 PHE A O 1
ATOM 663 N N . LEU A 1 84 ? -10.641 9.235 4.894 1.00 86.00 84 LEU A N 1
ATOM 664 C CA . LEU A 1 84 ? -9.307 9.776 5.157 1.00 86.00 84 LEU A CA 1
ATOM 665 C C . LEU A 1 84 ? -8.883 9.570 6.613 1.00 86.00 84 LEU A C 1
ATOM 667 O O . LEU A 1 84 ? -7.699 9.333 6.864 1.00 86.00 84 LEU A O 1
ATOM 671 N N . GLU A 1 85 ? -9.818 9.648 7.559 1.00 87.38 85 GLU A N 1
ATOM 672 C CA . GLU A 1 85 ? -9.559 9.323 8.961 1.00 87.38 85 GLU A CA 1
ATOM 673 C C . GLU A 1 85 ? -9.248 7.830 9.135 1.00 87.38 85 GLU A C 1
ATOM 675 O O . GLU A 1 85 ? -8.228 7.488 9.745 1.00 87.38 85 GLU A O 1
ATOM 680 N N . GLU A 1 86 ? -10.059 6.948 8.544 1.00 85.81 86 GLU A N 1
ATOM 681 C CA . GLU A 1 86 ? -9.868 5.491 8.583 1.00 85.81 86 GLU A CA 1
ATOM 682 C C . GLU A 1 86 ? -8.542 5.057 7.942 1.00 85.81 86 GLU A C 1
ATOM 684 O O . GLU A 1 86 ? -7.784 4.270 8.518 1.00 85.81 86 GLU A O 1
ATOM 689 N N . ASP A 1 87 ? -8.222 5.610 6.773 1.00 91.56 87 ASP A N 1
ATOM 690 C CA . ASP A 1 87 ? -7.041 5.240 5.997 1.00 91.56 87 ASP A CA 1
ATOM 691 C C . ASP A 1 87 ? -5.776 6.000 6.416 1.00 91.56 87 ASP A C 1
ATOM 693 O O . ASP A 1 87 ? -4.694 5.712 5.898 1.00 91.56 87 ASP A O 1
ATOM 697 N N . SER A 1 88 ? -5.873 6.960 7.342 1.00 91.06 88 SER A N 1
ATOM 698 C CA . SER A 1 88 ? -4.780 7.866 7.732 1.00 91.06 88 SER A CA 1
ATOM 699 C C . SER A 1 88 ? -3.454 7.135 7.977 1.00 91.06 88 SER A C 1
ATOM 701 O O . SER A 1 88 ? -2.436 7.451 7.356 1.00 91.06 88 SER A O 1
ATOM 703 N N . ARG A 1 89 ? -3.478 6.078 8.797 1.00 91.31 89 ARG A N 1
ATOM 704 C CA . ARG A 1 89 ? -2.300 5.250 9.097 1.00 91.31 89 ARG A CA 1
ATOM 705 C C . ARG A 1 89 ? -1.756 4.531 7.859 1.00 91.31 89 ARG A C 1
ATOM 707 O O . ARG A 1 89 ? -0.544 4.457 7.665 1.00 91.31 89 ARG A O 1
ATOM 714 N N . ALA A 1 90 ? -2.630 3.982 7.019 1.00 92.25 90 ALA A N 1
ATOM 715 C CA . ALA A 1 90 ? -2.222 3.299 5.794 1.00 92.25 90 ALA A CA 1
ATOM 716 C C . ALA A 1 90 ? -1.606 4.282 4.780 1.00 92.25 90 ALA A C 1
ATOM 718 O O . ALA A 1 90 ? -0.626 3.952 4.112 1.00 92.25 90 ALA A O 1
ATOM 719 N N . ILE A 1 91 ? -2.125 5.510 4.703 1.00 93.19 91 ILE A N 1
ATOM 720 C CA . ILE A 1 91 ? -1.586 6.589 3.866 1.00 93.19 91 ILE A CA 1
ATOM 721 C C . ILE A 1 91 ? -0.191 7.014 4.345 1.00 93.19 91 ILE A C 1
ATOM 723 O O . ILE A 1 91 ? 0.702 7.213 3.517 1.00 93.19 91 ILE A O 1
ATOM 727 N N . GLU A 1 92 ? 0.027 7.130 5.656 1.00 94.12 92 GLU A N 1
ATOM 728 C CA . GLU A 1 92 ? 1.351 7.410 6.229 1.00 94.12 92 GLU A CA 1
ATOM 729 C C . GLU A 1 92 ? 2.366 6.326 5.845 1.00 94.12 92 GLU A C 1
ATOM 731 O O . GLU A 1 92 ? 3.421 6.635 5.289 1.00 94.12 92 GLU A O 1
ATOM 736 N N . ILE A 1 93 ? 2.001 5.055 6.022 1.00 94.88 93 ILE A N 1
ATOM 737 C CA . ILE A 1 93 ? 2.834 3.910 5.629 1.00 94.88 93 ILE A CA 1
ATOM 738 C C . ILE A 1 93 ? 3.135 3.930 4.127 1.00 94.88 93 ILE A C 1
ATOM 740 O O . ILE A 1 93 ? 4.272 3.700 3.715 1.00 94.88 93 ILE A O 1
ATOM 744 N N . LEU A 1 94 ? 2.146 4.239 3.283 1.00 94.56 94 LEU A N 1
ATOM 745 C CA . LEU A 1 94 ? 2.368 4.376 1.845 1.00 94.56 94 LEU A CA 1
ATOM 746 C C . LEU A 1 94 ? 3.421 5.455 1.548 1.00 94.56 94 LEU A C 1
ATOM 748 O O . LEU A 1 94 ? 4.298 5.236 0.713 1.00 94.56 94 LEU A O 1
ATOM 752 N N . HIS A 1 95 ? 3.364 6.608 2.220 1.00 93.69 95 HIS A N 1
ATOM 753 C CA . HIS A 1 95 ? 4.351 7.674 2.040 1.00 93.69 95 HIS A CA 1
ATOM 754 C C . HIS A 1 95 ? 5.764 7.274 2.478 1.00 93.69 95 HIS A C 1
ATOM 756 O O . HIS A 1 95 ? 6.724 7.737 1.863 1.00 93.69 95 HIS A O 1
ATOM 762 N N . GLU A 1 96 ? 5.904 6.409 3.481 1.00 95.69 96 GLU A N 1
ATOM 763 C CA . GLU A 1 96 ? 7.200 5.882 3.924 1.00 95.69 96 GLU A CA 1
ATOM 764 C C . GLU A 1 96 ? 7.757 4.810 2.976 1.00 95.69 96 GLU A C 1
ATOM 766 O O . GLU A 1 96 ? 8.954 4.793 2.685 1.00 95.69 96 GLU A O 1
ATOM 771 N N . LEU A 1 97 ? 6.892 3.950 2.432 1.00 95.88 97 LEU A N 1
ATOM 772 C CA . LEU A 1 97 ? 7.295 2.844 1.562 1.00 95.88 97 LEU A CA 1
ATOM 77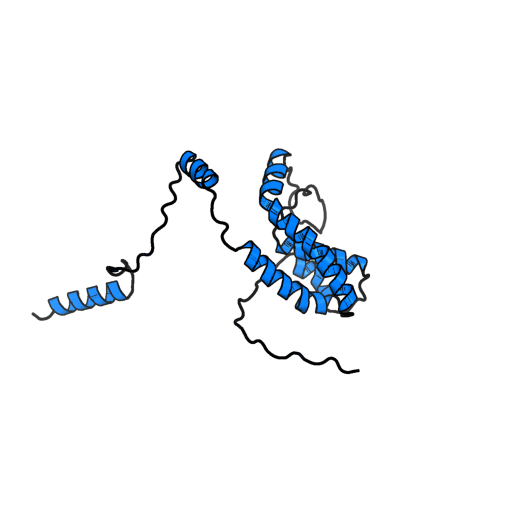3 C C . LEU A 1 97 ? 7.729 3.282 0.162 1.00 95.88 97 LEU A C 1
ATOM 775 O O . LEU A 1 97 ? 8.614 2.668 -0.429 1.00 95.88 97 LEU A O 1
ATOM 779 N N . LEU A 1 98 ? 7.130 4.332 -0.400 1.00 92.62 98 LEU A N 1
ATOM 780 C CA . LEU A 1 98 ? 7.480 4.788 -1.750 1.00 92.62 98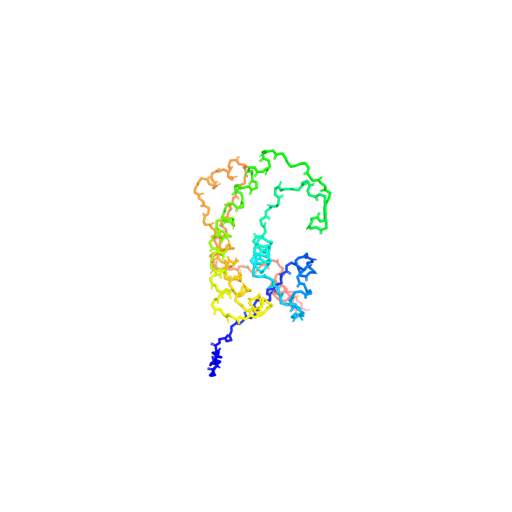 LEU A CA 1
ATOM 781 C C . LEU A 1 98 ? 8.960 5.174 -1.924 1.00 92.62 98 LEU A C 1
ATOM 783 O O . LEU A 1 98 ? 9.577 4.650 -2.855 1.00 92.62 98 LEU A O 1
ATOM 787 N N . PRO A 1 99 ? 9.564 6.025 -1.071 1.00 94.94 99 PRO A N 1
ATOM 788 C CA . PRO A 1 99 ? 10.989 6.329 -1.182 1.00 94.94 99 PRO A CA 1
ATOM 789 C C . PRO A 1 99 ? 11.872 5.108 -0.885 1.00 94.94 99 PRO A C 1
ATOM 791 O O . PRO A 1 99 ? 12.941 4.970 -1.480 1.00 94.94 99 PRO A O 1
ATOM 794 N N . GLU A 1 100 ? 11.432 4.195 -0.010 1.00 95.50 100 GLU A N 1
ATOM 795 C CA . GLU A 1 100 ? 12.125 2.926 0.245 1.00 95.50 100 GLU A CA 1
ATOM 796 C C . GLU A 1 100 ? 12.196 2.073 -1.033 1.00 95.50 100 GLU A C 1
ATOM 798 O O . GLU A 1 100 ? 13.271 1.617 -1.433 1.00 95.50 100 GLU A O 1
ATOM 803 N N . PHE A 1 101 ? 11.061 1.901 -1.714 1.00 94.00 101 PHE A N 1
ATOM 804 C CA . PHE A 1 101 ? 10.963 1.133 -2.952 1.00 94.00 101 PHE A CA 1
ATOM 805 C C . PHE A 1 101 ? 11.713 1.783 -4.107 1.00 94.00 101 PHE A C 1
ATOM 807 O O . PHE A 1 101 ? 12.366 1.072 -4.868 1.00 94.00 101 PHE A O 1
ATOM 814 N N . GLU A 1 102 ? 11.681 3.110 -4.222 1.00 91.81 102 GLU A N 1
ATOM 815 C CA . GLU A 1 102 ? 12.468 3.840 -5.216 1.00 91.81 102 GLU A CA 1
ATOM 816 C C . GLU A 1 102 ? 13.969 3.598 -5.034 1.00 91.81 102 GLU A C 1
ATOM 818 O O . GLU A 1 102 ? 14.658 3.196 -5.978 1.00 91.81 102 GLU A O 1
ATOM 823 N N . ALA A 1 103 ? 14.467 3.743 -3.803 1.00 92.88 103 ALA A N 1
ATOM 824 C CA . ALA A 1 103 ? 15.865 3.484 -3.489 1.00 92.88 103 ALA A CA 1
ATOM 825 C C . ALA A 1 103 ? 16.252 2.023 -3.770 1.00 92.88 103 ALA A C 1
ATOM 827 O O . ALA A 1 103 ? 17.308 1.755 -4.349 1.00 92.88 103 ALA A O 1
ATOM 828 N N . LYS A 1 104 ? 15.391 1.067 -3.404 1.00 93.31 104 LYS A N 1
ATOM 829 C CA . LYS A 1 104 ? 15.667 -0.365 -3.582 1.00 93.31 104 LYS A CA 1
ATOM 830 C C . LYS A 1 104 ? 15.607 -0.826 -5.029 1.00 93.31 104 LYS A C 1
ATOM 832 O O . LYS A 1 104 ? 16.441 -1.638 -5.430 1.00 93.31 104 LYS A O 1
ATOM 837 N N . LEU A 1 105 ? 14.693 -0.280 -5.828 1.00 88.38 105 LEU A N 1
ATOM 838 C CA . LEU A 1 105 ? 14.649 -0.515 -7.271 1.00 88.38 105 LEU A CA 1
ATOM 839 C C . LEU A 1 105 ? 15.945 -0.057 -7.950 1.00 88.38 105 LEU A C 1
ATOM 841 O O . LEU A 1 105 ? 16.484 -0.791 -8.780 1.00 88.38 105 LEU A O 1
ATOM 845 N N . ALA A 1 106 ? 16.471 1.110 -7.563 1.00 88.56 106 ALA A N 1
ATOM 846 C CA . ALA A 1 106 ? 17.745 1.614 -8.071 1.00 88.56 106 ALA A CA 1
ATOM 847 C C . ALA A 1 106 ? 18.946 0.769 -7.597 1.00 88.56 106 ALA A C 1
ATOM 849 O O . ALA A 1 106 ? 19.871 0.514 -8.368 1.00 88.56 106 ALA A O 1
ATOM 850 N N . GLU A 1 107 ? 18.934 0.299 -6.346 1.00 92.50 107 GLU A N 1
ATOM 851 C CA . GLU A 1 107 ? 20.021 -0.494 -5.755 1.00 92.50 107 GLU A CA 1
ATOM 852 C C . GLU A 1 107 ? 20.132 -1.901 -6.361 1.00 92.50 107 GLU A C 1
ATOM 854 O O . GLU A 1 107 ? 21.223 -2.334 -6.735 1.00 92.50 107 GLU A O 1
ATOM 859 N N . MET A 1 108 ? 19.017 -2.631 -6.463 1.00 85.19 108 MET A N 1
ATOM 860 C CA . MET A 1 108 ? 19.034 -4.057 -6.808 1.00 85.19 108 MET A CA 1
ATOM 861 C C . MET A 1 108 ? 19.413 -4.327 -8.267 1.00 85.19 108 MET A C 1
ATOM 863 O O . MET A 1 108 ? 19.836 -5.439 -8.579 1.00 85.19 108 MET A O 1
ATOM 867 N N . SER A 1 109 ? 19.272 -3.336 -9.161 1.00 81.62 109 SER A N 1
ATOM 868 C CA . SER A 1 109 ? 19.568 -3.478 -10.598 1.00 81.62 109 SER A CA 1
ATOM 869 C C . SER A 1 109 ? 18.931 -4.735 -11.224 1.00 81.62 109 SER A C 1
ATOM 871 O O . SER A 1 109 ? 1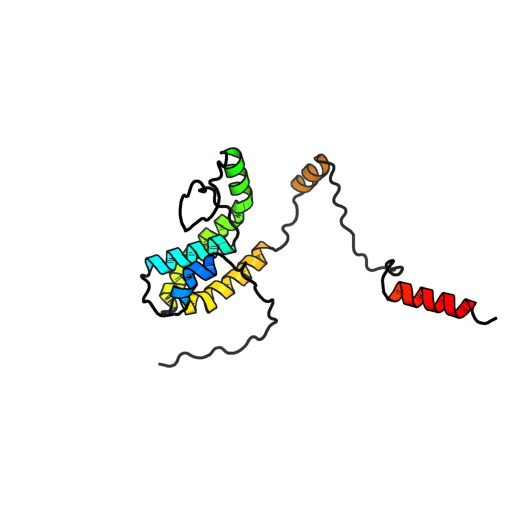9.524 -5.385 -12.086 1.00 81.62 109 SER A O 1
ATOM 873 N N . CYS A 1 110 ? 17.735 -5.100 -10.755 1.00 82.62 110 CYS A N 1
ATOM 874 C CA . CYS A 1 110 ? 17.006 -6.299 -11.158 1.00 82.62 110 CYS A CA 1
ATOM 875 C C . CYS A 1 110 ? 15.810 -5.955 -12.059 1.00 82.62 110 CYS A C 1
ATOM 877 O O . CYS A 1 110 ? 15.482 -4.784 -12.294 1.00 82.62 110 CYS A O 1
ATOM 879 N N . SER A 1 111 ? 15.153 -6.984 -12.599 1.00 85.50 111 SER A N 1
ATOM 880 C CA . SER A 1 111 ? 13.897 -6.775 -13.324 1.00 85.50 111 SER A CA 1
ATOM 881 C C . SER A 1 111 ? 12.796 -6.306 -12.366 1.00 85.50 111 SER A C 1
ATOM 883 O O . SER A 1 111 ? 12.805 -6.633 -11.181 1.00 85.50 111 SER A O 1
ATOM 885 N N . PHE A 1 112 ? 11.808 -5.564 -12.872 1.00 85.62 112 PHE A N 1
ATOM 886 C CA . PHE A 1 112 ? 10.678 -5.147 -12.035 1.00 85.62 112 PHE A CA 1
ATOM 887 C C . PHE A 1 112 ? 9.899 -6.352 -11.483 1.00 85.62 112 PHE A C 1
ATOM 889 O O . PHE A 1 112 ? 9.477 -6.334 -10.334 1.00 85.62 112 PHE A O 1
ATOM 896 N N . ALA A 1 113 ? 9.769 -7.423 -12.273 1.00 84.62 113 ALA A N 1
ATOM 897 C CA . ALA A 1 113 ? 9.148 -8.670 -11.836 1.00 84.62 113 ALA A CA 1
ATOM 898 C C . ALA A 1 113 ? 9.878 -9.296 -10.640 1.00 84.62 113 ALA A C 1
ATOM 900 O O . ALA A 1 113 ? 9.253 -9.680 -9.655 1.00 84.62 113 ALA A O 1
ATOM 901 N N . GLU A 1 114 ? 11.208 -9.346 -10.709 1.00 86.06 114 GLU A N 1
ATOM 902 C CA . GLU A 1 114 ? 12.047 -9.860 -9.629 1.00 86.06 114 GLU A CA 1
ATOM 903 C C . GLU A 1 114 ? 11.945 -8.990 -8.374 1.00 86.06 114 GLU A C 1
ATOM 905 O O . GLU A 1 114 ? 11.779 -9.531 -7.284 1.00 86.06 114 GLU A O 1
ATOM 910 N N . PHE A 1 115 ? 11.951 -7.660 -8.513 1.00 89.50 115 PHE A N 1
ATOM 911 C CA . PHE A 1 115 ? 11.705 -6.745 -7.395 1.00 89.50 115 PHE A CA 1
ATOM 912 C C . PHE A 1 115 ? 10.349 -7.004 -6.722 1.00 89.50 115 PHE A C 1
ATOM 914 O O . PHE A 1 115 ? 10.274 -7.073 -5.495 1.00 89.50 115 PHE A O 1
ATOM 921 N N . MET A 1 116 ? 9.291 -7.175 -7.521 1.00 88.38 116 MET A N 1
ATOM 922 C CA . MET A 1 116 ? 7.938 -7.401 -7.014 1.00 88.38 116 MET A CA 1
ATOM 923 C C . MET A 1 116 ? 7.812 -8.736 -6.269 1.00 88.38 116 MET A C 1
ATOM 925 O O . MET A 1 116 ? 7.235 -8.774 -5.186 1.00 88.38 116 MET A O 1
ATOM 929 N N . GLU A 1 117 ? 8.364 -9.823 -6.819 1.00 85.56 117 GLU A N 1
ATOM 930 C CA . GLU A 1 117 ? 8.273 -11.161 -6.212 1.00 85.56 117 GLU A CA 1
ATOM 931 C C . GLU A 1 117 ? 9.200 -11.371 -5.016 1.00 85.56 117 GLU A C 1
ATOM 933 O O . GLU A 1 117 ? 8.937 -12.255 -4.201 1.00 85.56 117 GLU A O 1
ATOM 938 N N . THR A 1 118 ? 10.277 -10.591 -4.909 1.00 87.56 118 THR A N 1
ATOM 939 C CA . THR A 1 118 ? 11.240 -10.708 -3.809 1.00 87.56 118 THR A CA 1
ATOM 940 C C . THR A 1 118 ? 11.017 -9.603 -2.782 1.00 87.56 118 THR A C 1
ATOM 942 O O . THR A 1 118 ? 10.312 -9.799 -1.797 1.00 87.56 118 THR A O 1
ATOM 945 N N . TYR A 1 119 ? 11.575 -8.419 -3.025 1.00 93.75 119 TYR A N 1
ATOM 946 C CA . TYR A 1 119 ? 11.637 -7.345 -2.044 1.00 93.75 119 TYR A CA 1
ATOM 947 C C . TYR A 1 119 ? 10.262 -6.795 -1.670 1.00 93.75 119 TYR A C 1
ATOM 949 O O . TYR A 1 119 ? 9.924 -6.735 -0.490 1.00 93.75 119 TYR A O 1
ATOM 957 N N . TRP A 1 120 ? 9.467 -6.388 -2.664 1.00 94.62 120 TRP A N 1
ATOM 958 C CA . TRP A 1 120 ? 8.184 -5.732 -2.411 1.00 94.62 120 TRP A CA 1
ATOM 959 C C . TRP A 1 120 ? 7.242 -6.649 -1.633 1.00 94.62 120 TRP A C 1
ATOM 961 O O . TRP A 1 120 ? 6.685 -6.247 -0.617 1.00 94.62 120 TRP A O 1
ATOM 971 N N . LYS A 1 121 ? 7.104 -7.901 -2.075 1.00 90.31 121 LYS A N 1
ATOM 972 C CA . LYS A 1 121 ? 6.227 -8.889 -1.445 1.00 90.31 121 LYS A CA 1
ATOM 973 C C . LYS A 1 121 ? 6.624 -9.172 -0.001 1.00 90.31 121 LYS A C 1
ATOM 975 O O . LYS A 1 121 ? 5.766 -9.103 0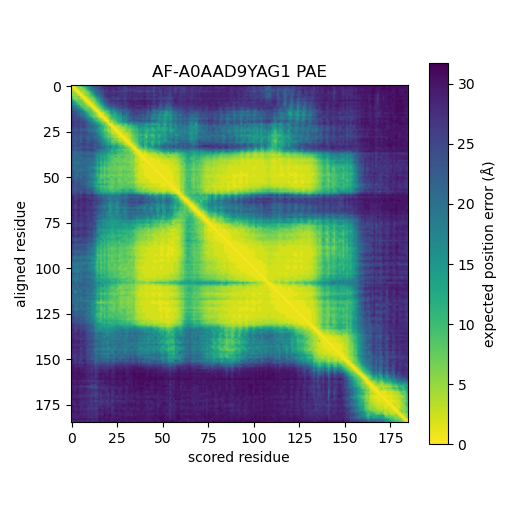.874 1.00 90.31 121 LYS A O 1
ATOM 980 N N . ASP A 1 122 ? 7.904 -9.438 0.254 1.00 93.06 122 ASP A N 1
ATOM 981 C CA . ASP A 1 122 ? 8.391 -9.714 1.608 1.00 93.06 122 ASP A CA 1
ATOM 982 C C . ASP A 1 122 ? 8.216 -8.494 2.523 1.00 93.06 122 ASP A C 1
ATOM 984 O O . ASP A 1 122 ? 7.803 -8.635 3.676 1.00 93.06 122 ASP A O 1
ATOM 988 N N . ARG A 1 123 ? 8.460 -7.283 2.003 1.00 95.62 123 ARG A N 1
ATOM 989 C CA . ARG A 1 123 ? 8.243 -6.046 2.760 1.00 95.62 123 ARG A CA 1
ATOM 990 C C . ARG A 1 123 ? 6.763 -5.815 3.059 1.00 95.62 123 ARG A C 1
ATOM 992 O O . ARG A 1 123 ? 6.424 -5.473 4.186 1.00 95.62 123 ARG A O 1
ATOM 999 N N . MET A 1 124 ? 5.879 -6.046 2.091 1.00 94.38 124 MET A N 1
ATOM 1000 C CA . MET A 1 124 ? 4.437 -5.895 2.288 1.00 94.38 124 MET A CA 1
ATOM 1001 C C . MET A 1 124 ? 3.872 -6.903 3.284 1.00 94.38 124 MET A C 1
ATOM 1003 O O . MET A 1 124 ? 2.957 -6.551 4.018 1.00 94.38 124 MET A O 1
ATOM 1007 N N . VAL A 1 125 ? 4.411 -8.125 3.360 1.00 92.19 125 VAL A N 1
ATOM 1008 C CA . VAL A 1 125 ? 4.024 -9.079 4.413 1.00 92.19 125 VAL A CA 1
ATOM 1009 C C . VAL A 1 125 ? 4.304 -8.489 5.797 1.00 92.19 125 VAL A C 1
ATOM 1011 O O . VAL A 1 125 ? 3.391 -8.439 6.613 1.00 92.19 125 VAL A O 1
ATOM 1014 N N . GLN A 1 126 ? 5.512 -7.966 6.026 1.00 93.38 126 GLN A N 1
ATOM 1015 C CA . GLN A 1 126 ? 5.886 -7.358 7.312 1.00 93.38 126 GLN A CA 1
ATOM 1016 C C . GLN A 1 126 ? 4.999 -6.160 7.654 1.00 93.38 126 GLN A C 1
ATOM 1018 O O . GLN A 1 126 ? 4.462 -6.066 8.751 1.00 93.38 126 GLN A O 1
ATOM 1023 N N . VAL A 1 127 ? 4.795 -5.263 6.690 1.00 94.00 127 VAL A N 1
ATOM 1024 C CA . VAL A 1 127 ? 3.969 -4.067 6.883 1.00 94.00 127 VAL A CA 1
ATOM 1025 C C . VAL A 1 127 ? 2.524 -4.433 7.205 1.00 94.00 127 VAL A C 1
ATOM 1027 O O . VAL A 1 127 ? 1.911 -3.813 8.066 1.00 94.00 127 VAL A O 1
ATOM 1030 N N . LEU A 1 128 ? 1.960 -5.435 6.529 1.00 91.25 128 LEU A N 1
ATOM 1031 C CA . LEU A 1 128 ? 0.596 -5.880 6.800 1.00 91.25 128 LEU A CA 1
ATOM 1032 C C . LEU A 1 128 ? 0.486 -6.578 8.157 1.00 91.25 128 LEU A C 1
ATOM 1034 O O . LEU A 1 128 ? -0.546 -6.451 8.809 1.00 91.25 128 LEU A O 1
ATOM 1038 N N . GLU A 1 129 ? 1.517 -7.294 8.601 1.00 90.19 129 GLU A N 1
ATOM 1039 C CA . GLU A 1 129 ? 1.573 -7.836 9.962 1.00 90.19 129 GLU A CA 1
ATOM 1040 C C . GLU A 1 129 ? 1.563 -6.700 10.995 1.00 90.19 129 GLU A C 1
ATOM 1042 O O . GLU A 1 129 ? 0.677 -6.677 11.845 1.00 90.19 129 GLU A O 1
ATOM 1047 N N . GLU A 1 130 ? 2.441 -5.703 10.848 1.00 88.50 130 GLU A N 1
ATOM 1048 C CA . GLU A 1 130 ? 2.499 -4.506 11.705 1.00 88.50 130 GLU A CA 1
ATOM 1049 C C . GLU A 1 130 ? 1.191 -3.693 11.671 1.00 88.50 130 GLU A C 1
ATOM 1051 O O . GLU A 1 130 ? 0.771 -3.098 12.670 1.00 88.50 130 GLU A O 1
ATOM 1056 N N . LEU A 1 131 ? 0.520 -3.641 10.517 1.00 86.81 131 LEU A N 1
ATOM 1057 C CA . LEU A 1 131 ? -0.745 -2.928 10.367 1.00 86.81 131 LEU A CA 1
ATOM 1058 C C . LEU A 1 131 ? -1.880 -3.638 11.117 1.00 86.81 131 LEU A C 1
ATOM 1060 O O . LEU A 1 131 ? -2.697 -2.969 11.747 1.00 86.81 131 LEU A O 1
ATOM 1064 N N . ASN A 1 132 ? -1.901 -4.971 11.076 1.00 83.62 132 ASN A N 1
ATOM 1065 C CA . ASN A 1 132 ? -2.925 -5.800 11.709 1.00 83.62 132 ASN A CA 1
ATOM 1066 C C . ASN A 1 132 ? -2.676 -6.062 13.201 1.00 83.62 132 ASN A C 1
ATOM 1068 O O . ASN A 1 132 ? -3.513 -6.700 13.845 1.00 83.62 132 ASN A O 1
ATOM 1072 N N . GLU A 1 133 ? -1.560 -5.592 13.768 1.00 82.94 133 GLU A N 1
ATOM 1073 C CA . GLU A 1 133 ? -1.362 -5.648 15.214 1.00 82.94 133 GLU A CA 1
ATOM 1074 C C . GLU A 1 133 ? -2.497 -4.893 15.928 1.00 82.94 133 GLU A C 1
ATOM 1076 O O . GLU A 1 133 ? -2.760 -3.726 15.611 1.00 82.94 133 GLU A O 1
ATOM 1081 N N . PRO A 1 134 ? -3.194 -5.535 16.887 1.00 72.94 134 PRO A N 1
ATOM 1082 C CA . PRO A 1 134 ? -4.315 -4.911 17.563 1.00 72.94 134 PRO A CA 1
ATOM 1083 C C . PRO A 1 134 ? -3.834 -3.675 18.319 1.00 72.94 134 PRO A C 1
ATOM 1085 O O . PRO A 1 134 ? -3.099 -3.776 19.304 1.00 72.94 134 PRO A O 1
ATOM 1088 N N . GLN A 1 135 ? -4.272 -2.495 17.879 1.00 70.56 135 GLN A N 1
ATOM 1089 C CA . GLN A 1 135 ? -4.028 -1.285 18.645 1.00 70.56 135 GLN A CA 1
ATOM 1090 C C . GLN A 1 135 ? -4.853 -1.328 19.936 1.00 70.56 135 GLN A C 1
ATOM 1092 O O . GLN A 1 135 ? -6.055 -1.615 19.900 1.00 70.56 135 GLN A O 1
ATOM 1097 N N . PRO A 1 136 ? -4.240 -1.026 21.093 1.00 72.94 136 PRO A N 1
ATOM 1098 C CA . PRO A 1 136 ? -4.978 -0.956 22.338 1.00 72.94 136 PRO A CA 1
ATOM 1099 C C . PRO A 1 136 ? -6.020 0.160 22.240 1.00 72.94 136 PRO A C 1
ATOM 1101 O O . PRO A 1 136 ? -5.688 1.319 21.982 1.00 72.94 136 PRO A O 1
ATOM 1104 N N . MET A 1 137 ? -7.287 -0.183 22.474 1.00 75.62 137 MET A N 1
ATOM 1105 C CA . MET A 1 137 ? -8.357 0.809 22.527 1.00 75.62 137 MET A CA 1
ATOM 1106 C C . MET A 1 137 ? -8.059 1.841 23.612 1.00 75.62 137 MET A C 1
ATOM 1108 O O . MET A 1 137 ? -7.785 1.499 24.767 1.00 75.62 137 MET A O 1
ATOM 1112 N N . THR A 1 138 ? -8.157 3.124 23.268 1.00 80.19 138 THR A N 1
ATOM 1113 C CA . THR A 1 138 ? -8.000 4.171 24.276 1.00 80.19 138 THR A CA 1
ATOM 1114 C C . THR A 1 138 ? -9.192 4.163 25.235 1.00 80.19 138 THR A C 1
ATOM 1116 O O . THR A 1 138 ? -10.310 3.767 24.891 1.00 80.19 138 THR A O 1
ATOM 1119 N N . ALA A 1 139 ? -8.997 4.693 26.445 1.00 79.12 139 ALA A N 1
ATOM 1120 C CA . ALA A 1 139 ? -10.093 4.877 27.397 1.00 79.12 139 ALA A CA 1
ATOM 1121 C C . ALA A 1 139 ? -11.221 5.765 26.839 1.00 79.12 139 ALA A C 1
ATOM 1123 O O . ALA A 1 139 ? -12.345 5.701 27.332 1.00 79.12 139 ALA A O 1
ATOM 1124 N N . HIS A 1 140 ? -10.933 6.616 25.848 1.00 79.62 140 HIS A N 1
ATOM 1125 C CA . HIS A 1 140 ? -11.957 7.383 25.151 1.00 79.62 140 HIS A CA 1
ATOM 1126 C C . HIS A 1 140 ? -12.781 6.500 24.216 1.00 79.62 140 HIS A C 1
ATOM 1128 O O . HIS A 1 140 ? -14.001 6.521 24.342 1.00 79.62 140 HIS A O 1
ATOM 1134 N N . ASN A 1 141 ? -12.142 5.665 23.387 1.00 81.25 141 ASN A N 1
ATOM 1135 C CA . ASN A 1 141 ? -12.854 4.742 22.496 1.00 81.25 141 ASN A CA 1
ATOM 1136 C C . ASN A 1 141 ? -13.787 3.820 23.289 1.00 81.25 141 ASN A C 1
ATOM 1138 O O . ASN A 1 141 ? -14.955 3.685 22.947 1.00 81.25 141 ASN A O 1
ATOM 1142 N N . LEU A 1 142 ? -13.322 3.274 24.418 1.00 84.19 142 LEU A N 1
ATOM 1143 C CA . LEU A 1 142 ? -14.155 2.439 25.293 1.00 84.19 142 LEU A CA 1
ATOM 1144 C C . LEU A 1 142 ? -15.368 3.188 25.871 1.00 84.19 142 LEU A C 1
ATOM 1146 O O . LEU A 1 142 ? -16.431 2.593 26.057 1.00 84.19 142 LEU A O 1
ATOM 1150 N N . ARG A 1 143 ? -15.230 4.488 26.172 1.00 83.81 143 ARG A N 1
ATOM 1151 C CA . ARG A 1 143 ? -16.354 5.311 26.648 1.00 83.81 143 ARG A CA 1
ATOM 1152 C C . ARG A 1 143 ? -17.374 5.569 25.547 1.00 83.81 143 ARG A C 1
ATOM 1154 O O . ARG A 1 143 ? -18.561 5.444 25.830 1.00 83.81 143 ARG A O 1
ATOM 1161 N N . GLU A 1 144 ? -16.929 5.884 24.335 1.00 86.81 144 GLU A N 1
ATOM 1162 C CA . GLU A 1 144 ? -17.826 6.115 23.195 1.00 86.81 144 GLU A CA 1
ATOM 1163 C C . GLU A 1 144 ? -18.573 4.832 22.819 1.00 86.81 144 GLU A C 1
ATOM 1165 O O . GLU A 1 144 ? -19.795 4.837 22.707 1.00 86.81 144 GLU A O 1
ATOM 1170 N N . ILE A 1 145 ? -17.872 3.696 22.761 1.00 85.38 145 ILE A N 1
ATOM 1171 C CA . ILE A 1 145 ? -18.477 2.379 22.509 1.00 85.38 145 ILE A CA 1
ATOM 1172 C C . ILE A 1 145 ? -19.552 2.068 23.564 1.00 85.38 145 ILE A C 1
ATOM 1174 O O . ILE A 1 145 ? -20.665 1.661 23.226 1.00 85.38 145 ILE A O 1
ATOM 1178 N N . ARG A 1 146 ? -19.275 2.359 24.843 1.00 85.38 146 ARG A N 1
ATOM 1179 C CA . ARG A 1 146 ? -20.273 2.228 25.915 1.00 85.38 146 ARG A CA 1
ATOM 1180 C C . ARG A 1 146 ? -21.438 3.205 25.758 1.00 85.38 146 ARG A C 1
ATOM 1182 O O . ARG A 1 146 ? -22.570 2.839 26.070 1.00 85.38 146 ARG A O 1
ATOM 1189 N N . HIS A 1 147 ? -21.189 4.434 25.311 1.00 87.00 147 HIS A N 1
ATOM 1190 C CA . HIS A 1 147 ? -22.240 5.421 25.058 1.00 87.00 147 HIS A CA 1
ATOM 1191 C C . HIS A 1 147 ? -23.198 4.960 23.950 1.00 87.00 147 HIS A C 1
ATOM 1193 O O . HIS A 1 147 ? -24.403 5.171 24.064 1.00 87.00 147 HIS A O 1
ATOM 1199 N N . LEU A 1 148 ? -22.682 4.226 22.960 1.00 89.12 148 LEU A N 1
ATOM 1200 C CA . LEU A 1 148 ? -23.465 3.547 21.924 1.00 89.12 148 LEU A CA 1
ATOM 1201 C C . LEU A 1 148 ? -24.223 2.303 22.437 1.00 89.12 148 LEU A C 1
ATOM 1203 O O . LEU A 1 148 ? -24.901 1.629 21.666 1.00 89.12 148 LEU A O 1
ATOM 1207 N N . GLY A 1 149 ? -24.137 1.984 23.735 1.00 86.81 149 GLY A N 1
ATOM 1208 C CA . GLY A 1 149 ? -24.798 0.832 24.355 1.00 86.81 149 GLY A CA 1
ATOM 1209 C C . GLY A 1 149 ? -24.067 -0.498 24.153 1.00 86.81 149 GLY A C 1
ATOM 1210 O O . GLY A 1 149 ? -24.564 -1.537 24.588 1.00 86.81 149 GLY A O 1
ATOM 1211 N N . VAL A 1 150 ? -22.883 -0.480 23.535 1.00 83.88 150 VAL A N 1
ATOM 1212 C CA . VAL A 1 150 ? -22.052 -1.667 23.327 1.00 83.88 150 VAL A CA 1
ATOM 1213 C C . VAL A 1 150 ? -21.160 -1.861 24.553 1.00 83.88 150 VAL A C 1
ATOM 1215 O O . VAL A 1 150 ? -20.339 -1.013 24.895 1.00 83.88 150 VAL A O 1
ATOM 1218 N N . ASN A 1 151 ? -21.322 -2.988 25.245 1.00 82.62 151 ASN A N 1
ATOM 1219 C CA . ASN A 1 151 ? -20.476 -3.357 26.379 1.00 82.62 151 ASN A CA 1
ATOM 1220 C C . ASN A 1 151 ? -19.506 -4.449 25.932 1.00 82.62 151 ASN A C 1
ATOM 1222 O O . ASN A 1 151 ? -19.887 -5.610 25.814 1.00 82.62 151 ASN A O 1
ATOM 1226 N N . LEU A 1 152 ? -18.257 -4.063 25.677 1.00 77.12 152 LEU A N 1
ATOM 1227 C CA . LEU A 1 152 ? -17.186 -5.012 25.396 1.00 77.12 152 LEU A CA 1
ATOM 1228 C C . LEU A 1 152 ? -16.779 -5.675 26.716 1.00 77.12 152 LEU A C 1
ATOM 1230 O O . LEU A 1 152 ? -16.210 -5.019 27.592 1.00 77.12 152 LEU A O 1
ATOM 1234 N N . GLN A 1 153 ? -17.128 -6.949 26.884 1.00 76.00 153 GLN A N 1
ATOM 1235 C CA . GLN A 1 153 ? -16.584 -7.776 27.956 1.00 76.00 153 GLN A CA 1
ATOM 1236 C C . GLN A 1 153 ? -15.276 -8.375 27.452 1.00 76.00 153 GLN A C 1
ATOM 1238 O O . GLN A 1 153 ? -15.237 -8.968 26.377 1.00 76.00 153 GLN A O 1
ATOM 1243 N N . VAL A 1 154 ? -14.198 -8.173 28.204 1.00 65.88 154 VAL A N 1
ATOM 1244 C CA . VAL A 1 154 ? -12.976 -8.945 27.999 1.00 65.88 154 VAL A CA 1
ATOM 1245 C C . VAL A 1 154 ? -13.235 -10.268 28.699 1.00 65.88 154 VAL A C 1
ATOM 1247 O O . VAL A 1 154 ? -13.349 -10.289 29.924 1.00 65.88 154 VAL A O 1
ATOM 1250 N N . GLU A 1 155 ? -13.418 -11.337 27.930 1.00 58.41 155 GLU A N 1
ATOM 1251 C CA . GLU A 1 155 ? -13.343 -12.683 28.484 1.00 58.41 155 GLU A CA 1
ATOM 1252 C C . GLU A 1 155 ? -11.910 -12.870 28.971 1.00 58.41 155 GLU A C 1
ATOM 1254 O O . GLU A 1 155 ? -10.956 -12.960 28.198 1.00 58.41 155 GLU A O 1
ATOM 1259 N N . ASP A 1 156 ? -11.757 -12.794 30.286 1.00 50.91 156 ASP A N 1
ATOM 1260 C CA . ASP A 1 156 ? -10.534 -13.169 30.960 1.00 50.91 156 ASP A CA 1
ATOM 1261 C C . ASP A 1 156 ? -10.462 -14.691 30.804 1.00 50.91 156 ASP A C 1
ATOM 1263 O O . ASP A 1 156 ? -11.162 -15.414 31.516 1.00 50.91 156 ASP A O 1
ATOM 1267 N N . ASN A 1 157 ? -9.690 -15.175 29.825 1.00 49.00 157 ASN A N 1
ATOM 1268 C CA . ASN A 1 157 ? -9.302 -16.583 29.732 1.00 49.00 157 ASN A CA 1
ATOM 1269 C C . ASN A 1 157 ? -8.394 -16.899 30.929 1.00 49.00 157 ASN A C 1
ATOM 1271 O O . ASN A 1 157 ? -7.183 -17.073 30.807 1.00 49.00 157 ASN A O 1
ATOM 1275 N N . ASN A 1 158 ? -8.988 -16.907 32.118 1.00 43.44 158 ASN A N 1
ATOM 1276 C CA . ASN A 1 158 ? -8.479 -17.667 33.231 1.00 43.44 158 ASN A CA 1
ATOM 1277 C C . ASN A 1 158 ? -8.757 -19.123 32.863 1.00 43.44 158 ASN A C 1
ATOM 1279 O O . ASN A 1 158 ? -9.877 -19.605 33.018 1.00 43.44 158 ASN A O 1
ATOM 1283 N N . ASP A 1 159 ? -7.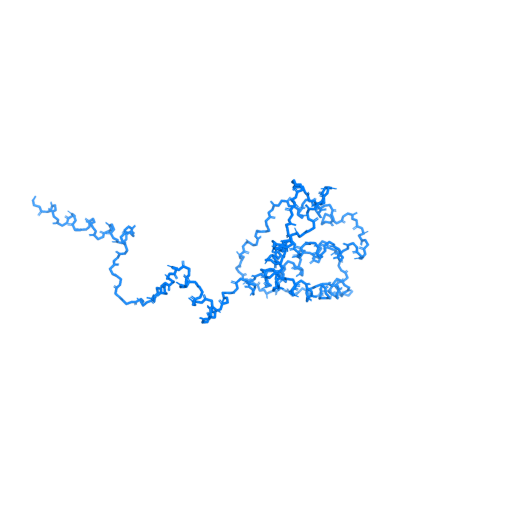734 -19.787 32.328 1.00 52.81 159 ASP A N 1
ATOM 1284 C CA . ASP A 1 159 ? -7.651 -21.244 32.213 1.00 52.81 159 ASP A CA 1
ATOM 1285 C C . ASP A 1 159 ? -7.602 -21.867 33.623 1.00 52.81 159 ASP A C 1
ATOM 1287 O O . ASP A 1 159 ? -6.605 -22.473 34.016 1.00 52.81 159 ASP A O 1
ATOM 1291 N N . ASP A 1 160 ? -8.654 -21.680 34.418 1.00 53.22 160 ASP A N 1
ATOM 1292 C CA . ASP A 1 160 ? -8.820 -22.347 35.704 1.00 53.22 160 ASP A CA 1
ATOM 1293 C C . ASP A 1 160 ? -10.236 -22.939 35.774 1.00 53.22 160 ASP A C 1
ATOM 1295 O O . ASP A 1 160 ? -11.238 -22.226 35.822 1.00 53.22 160 ASP A O 1
ATOM 1299 N N . GLU A 1 161 ? -10.266 -24.275 35.723 1.00 55.12 161 GLU A N 1
ATOM 1300 C CA . GLU A 1 161 ? -11.414 -25.186 35.860 1.00 55.12 161 GLU A CA 1
ATOM 1301 C C . GLU A 1 161 ? -12.486 -25.132 34.746 1.00 55.12 161 GLU A C 1
ATOM 1303 O O . GLU A 1 161 ? -13.636 -24.748 34.953 1.00 55.12 161 GLU A O 1
ATOM 1308 N N . THR A 1 162 ? -12.133 -25.594 33.540 1.00 51.03 162 THR A N 1
ATOM 1309 C CA . THR A 1 162 ? -13.083 -25.775 32.428 1.00 51.03 162 THR A CA 1
ATOM 1310 C C . THR A 1 162 ? -13.946 -27.027 32.639 1.00 51.03 162 THR A C 1
ATOM 1312 O O . THR A 1 162 ? -13.522 -28.150 32.367 1.00 51.03 162 THR A O 1
ATOM 1315 N N . GLU A 1 163 ? -15.188 -26.837 33.091 1.00 58.50 163 GLU A N 1
ATOM 1316 C CA . GLU A 1 163 ? -16.302 -27.711 32.691 1.00 58.50 163 GLU A CA 1
ATOM 1317 C C . GLU A 1 163 ? -16.271 -27.837 31.154 1.00 58.50 163 GLU A C 1
ATOM 1319 O O . GLU A 1 163 ? -16.165 -26.806 30.482 1.00 58.50 163 GLU A O 1
ATOM 1324 N N . PRO A 1 164 ? -16.310 -29.049 30.572 1.00 55.50 164 PRO A N 1
ATOM 1325 C CA . PRO A 1 164 ? -16.137 -29.226 29.135 1.00 55.50 164 PRO A CA 1
ATOM 1326 C C . PRO A 1 164 ? -17.168 -28.400 28.356 1.00 55.50 164 PRO A C 1
ATOM 1328 O O . PRO A 1 164 ? -18.368 -28.464 28.630 1.00 55.50 164 PRO A O 1
ATOM 1331 N N . GLU A 1 165 ? -16.693 -27.625 27.375 1.00 63.56 165 GLU A N 1
ATOM 1332 C CA . GLU A 1 165 ? -17.538 -26.792 26.516 1.00 63.56 165 GLU A CA 1
ATOM 1333 C C . GLU A 1 165 ? -18.663 -27.639 25.895 1.00 63.56 165 GLU A C 1
ATOM 1335 O O . GLU A 1 165 ? -18.414 -28.688 25.289 1.00 63.56 165 GLU A O 1
ATOM 1340 N N . TYR A 1 166 ? -19.913 -27.190 26.052 1.00 62.00 166 TYR A N 1
ATOM 1341 C CA . TYR A 1 166 ? -21.092 -27.873 25.520 1.00 62.00 166 TYR A CA 1
ATOM 1342 C C . TYR A 1 166 ? -20.970 -28.026 23.997 1.00 62.00 166 TYR A C 1
ATOM 1344 O O . TYR A 1 166 ? -21.013 -27.042 23.259 1.00 62.00 166 TYR A O 1
ATOM 1352 N N . GLY A 1 167 ? -20.820 -29.266 23.525 1.00 62.22 167 GLY A N 1
ATOM 1353 C CA . GLY A 1 167 ? -20.596 -29.583 22.109 1.00 62.22 167 GLY A CA 1
ATOM 1354 C C . GLY A 1 167 ? -19.156 -29.959 21.737 1.00 62.22 167 GLY A C 1
ATOM 1355 O O . GLY A 1 167 ? -18.913 -30.340 20.589 1.00 62.22 167 GLY A O 1
ATOM 1356 N N . SER A 1 168 ? -18.208 -29.909 22.678 1.00 77.94 168 SER A N 1
ATOM 1357 C CA . SER A 1 168 ? -16.871 -30.487 22.502 1.00 77.94 168 SER A CA 1
ATOM 1358 C C . SER A 1 168 ? -16.937 -32.018 22.416 1.00 77.94 168 SER A C 1
ATOM 1360 O O . SER A 1 168 ? -17.819 -32.664 22.983 1.00 77.94 168 SER A O 1
ATOM 1362 N N . LEU A 1 169 ? -15.973 -32.632 21.726 1.00 76.38 169 LEU A N 1
ATOM 1363 C CA . LEU A 1 169 ? -15.835 -34.090 21.674 1.00 76.38 169 LEU A CA 1
ATOM 1364 C C . LEU A 1 169 ? -15.719 -34.696 23.083 1.00 76.38 169 LEU A C 1
ATOM 1366 O O . LEU A 1 169 ? -16.266 -35.764 23.334 1.00 76.38 169 LEU A O 1
ATOM 1370 N N . GLU A 1 170 ? -15.059 -33.993 24.003 1.00 74.38 170 GLU A N 1
ATOM 1371 C CA . GLU A 1 170 ? -14.876 -34.415 25.396 1.00 74.38 170 GLU A CA 1
ATOM 1372 C C . GLU A 1 170 ? -16.201 -34.432 26.176 1.00 74.38 170 GLU A C 1
ATOM 1374 O O . GLU A 1 170 ? -16.435 -35.360 26.949 1.00 74.38 170 GLU A O 1
ATOM 1379 N N . TYR A 1 171 ? -17.105 -33.481 25.897 1.00 80.19 171 TYR A N 1
ATOM 1380 C CA . TYR A 1 171 ? -18.469 -33.459 26.439 1.00 80.19 171 TYR A CA 1
ATOM 1381 C C . TYR A 1 171 ? -19.250 -34.710 26.010 1.00 80.19 171 TYR A C 1
ATOM 1383 O O . TYR A 1 171 ? -19.798 -35.423 26.847 1.00 80.19 171 TYR A O 1
ATOM 1391 N N . TYR A 1 172 ? -19.230 -35.043 24.715 1.00 80.81 172 TYR A N 1
ATOM 1392 C CA . TYR A 1 172 ? -19.929 -36.227 24.207 1.00 80.81 172 TYR A CA 1
ATOM 1393 C C . TYR A 1 172 ? -19.282 -37.545 24.644 1.00 80.81 172 TYR A C 1
ATOM 1395 O O . TYR A 1 172 ? -19.983 -38.540 24.798 1.00 80.81 172 TYR A O 1
ATOM 1403 N N . MET A 1 173 ? -17.962 -37.580 24.853 1.00 79.00 173 MET A N 1
ATOM 1404 C CA . MET A 1 173 ? -17.284 -38.762 25.394 1.00 79.00 173 MET A CA 1
ATOM 1405 C C . MET A 1 173 ? -17.695 -39.023 26.847 1.00 79.00 173 MET A C 1
ATOM 1407 O O . MET A 1 173 ? -18.039 -40.155 27.173 1.00 79.00 173 MET A O 1
ATOM 1411 N N . ALA A 1 174 ? -17.749 -37.982 27.684 1.00 80.38 174 ALA A N 1
ATOM 1412 C CA . ALA A 1 174 ? -18.226 -38.096 29.062 1.00 80.38 174 ALA A CA 1
ATOM 1413 C C . ALA A 1 174 ? -19.715 -38.488 29.139 1.00 80.38 174 ALA A C 1
ATOM 1415 O O . ALA A 1 174 ? -20.096 -39.318 29.963 1.00 80.38 174 ALA A O 1
ATOM 1416 N N . GLU A 1 175 ? -20.554 -37.942 28.253 1.00 78.69 175 GLU A N 1
ATOM 1417 C CA . GLU A 1 175 ? -21.980 -38.285 28.180 1.00 78.69 175 GLU A CA 1
ATOM 1418 C C . GLU A 1 175 ? -22.200 -39.740 27.725 1.00 78.69 175 GLU A C 1
ATOM 1420 O O . GLU A 1 175 ? -23.051 -40.442 28.271 1.00 78.69 175 GLU A O 1
ATOM 1425 N N . LEU A 1 176 ? -21.402 -40.238 26.774 1.00 81.44 176 LEU A N 1
ATOM 1426 C CA . LEU A 1 176 ? -21.462 -41.638 26.345 1.00 81.44 176 LEU A CA 1
ATOM 1427 C C . LEU A 1 176 ? -21.011 -42.606 27.443 1.00 81.44 176 LEU A C 1
ATOM 1429 O O . LEU A 1 176 ? -21.658 -43.637 27.615 1.00 81.44 17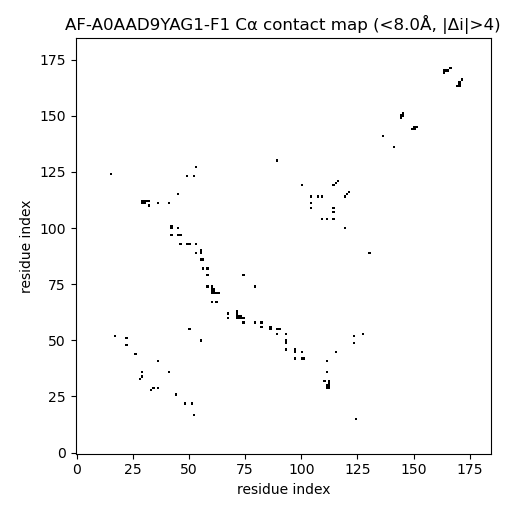6 LEU A O 1
ATOM 1433 N N . ASP A 1 177 ? -19.964 -42.274 28.201 1.00 80.19 177 ASP A N 1
ATOM 1434 C CA . ASP A 1 177 ? -19.514 -43.091 29.335 1.00 80.19 177 ASP A CA 1
ATOM 1435 C C . ASP A 1 177 ? -20.595 -43.168 30.428 1.00 80.19 177 ASP A C 1
ATOM 1437 O O . ASP A 1 177 ? -20.881 -44.250 30.941 1.00 80.19 177 ASP A O 1
ATOM 1441 N N . GLN A 1 178 ? -21.276 -42.053 30.712 1.00 77.62 178 GLN A N 1
ATOM 1442 C CA . GLN A 1 178 ? -22.375 -42.004 31.679 1.00 77.62 178 GLN A CA 1
ATOM 1443 C C . GLN A 1 178 ? -23.599 -42.821 31.228 1.00 77.62 178 GLN A C 1
ATOM 1445 O O . GLN A 1 178 ? -24.201 -43.536 32.028 1.00 77.62 178 GLN A O 1
ATOM 1450 N N . ILE A 1 179 ? -23.945 -42.770 29.937 1.00 76.38 179 ILE A N 1
ATOM 1451 C CA . ILE A 1 179 ? -25.021 -43.589 29.355 1.00 76.38 179 ILE A CA 1
ATOM 1452 C C . ILE A 1 179 ? -24.642 -45.074 29.357 1.00 76.38 179 ILE A C 1
ATOM 1454 O O . ILE A 1 179 ? -25.497 -45.933 29.565 1.00 76.38 179 ILE A O 1
ATOM 1458 N N . MET A 1 180 ? -23.369 -45.398 29.121 1.00 70.31 180 MET A N 1
ATOM 1459 C CA . MET A 1 180 ? -22.886 -46.777 29.136 1.00 70.31 180 MET A CA 1
ATOM 1460 C C . MET A 1 180 ? -22.889 -47.384 30.543 1.00 70.31 180 MET A C 1
ATOM 1462 O O . MET A 1 180 ? -23.158 -48.576 30.675 1.00 70.31 180 MET A O 1
ATOM 1466 N N . GLU A 1 181 ? -22.661 -46.582 31.585 1.00 67.62 181 GLU A N 1
ATOM 1467 C CA . GLU A 1 181 ? -22.712 -47.027 32.983 1.00 67.62 181 GLU A CA 1
ATOM 1468 C C . GLU A 1 181 ? -24.155 -47.281 33.478 1.00 67.62 181 GLU A C 1
ATOM 1470 O O . GLU A 1 181 ? -24.376 -48.127 34.343 1.00 67.62 181 GLU A O 1
ATOM 1475 N N . GLU A 1 182 ? -25.165 -46.639 32.876 1.00 59.09 182 GLU A N 1
ATOM 1476 C CA . GLU A 1 182 ? -26.591 -46.890 33.165 1.00 59.09 182 GLU A CA 1
ATOM 1477 C C . GLU A 1 182 ? -27.175 -48.137 32.465 1.00 59.09 182 GLU A C 1
ATOM 1479 O O . GLU A 1 182 ? -28.311 -48.527 32.749 1.00 59.09 182 GLU A O 1
ATOM 1484 N N . VAL A 1 183 ? -26.424 -48.785 31.565 1.00 61.44 183 VAL A N 1
ATOM 1485 C CA . VAL A 1 183 ? -26.901 -49.934 30.766 1.00 61.44 183 VAL A CA 1
ATOM 1486 C C . VAL A 1 183 ? -26.439 -51.295 31.320 1.00 61.44 183 VAL A C 1
ATOM 1488 O O . VAL A 1 183 ? -26.899 -52.331 30.840 1.00 61.44 183 VAL A O 1
ATOM 1491 N N . ASP A 1 184 ? -25.643 -51.335 32.393 1.00 54.47 184 ASP A N 1
ATOM 1492 C CA . ASP A 1 184 ? -25.332 -52.579 33.123 1.00 54.47 184 ASP A CA 1
ATOM 1493 C C . ASP A 1 184 ? -26.406 -52.922 34.190 1.00 54.47 184 ASP A C 1
ATOM 1495 O O . ASP A 1 184 ? -26.151 -52.915 35.400 1.00 54.47 184 ASP A O 1
ATOM 1499 N N . VAL A 1 185 ? -27.622 -53.275 33.732 1.00 46.62 185 VAL A N 1
ATOM 1500 C CA . VAL A 1 185 ? -28.660 -53.998 34.515 1.00 46.62 185 VAL A CA 1
ATOM 1501 C C . VAL A 1 185 ? -29.132 -55.254 33.789 1.00 46.62 185 VAL A C 1
ATOM 1503 O O . VAL A 1 185 ? -29.607 -55.140 32.637 1.00 46.62 185 VAL A O 1
#

Secondary structure (DSSP, 8-state):
-PPP---------------SSSHHHHHHHHHTT-S---HHHHHHHHHHHHHHHTT---TTTT--STTS-SPPP---HHHHHHHHHHHHHHHHHHHHHHHHHHHHHHHH---HHHHIIIIIHHHHHHHHHHHHS-PPPPHHHHHHHHHTT----------S--PPPTTSHHHHHHHHHHHHHTT--

Radius of gyration: 25.53 Å; Cα contacts (8 Å, |Δi|>4): 74; chains: 1; bounding box: 60×69×58 Å